Protein AF-A0A5M9I3L6-F1 (afdb_monomer_lite)

Sequence (267 aa):
MRSVTLQGGILKRQTCSKLNHLRIHKKVVFLGGKEEIMGFFDLFKRQKPVDLATLQRDLEIANDCAQLIENTVNPETFFSRYDLYMEKLAVLAEAQASHRVKVKGDNLIQKYERMNTDEQKAETINAFIDRVWYDTCQKADKLKTEKGKENRYKKFFDTMSQYEGAMPDICIRHYKHLVPIKIYSEEICEQILRQKDSIKKNGFSHYEYIACSNSCPKCKALDGKIFPLSQLRPGLNAPPMCEHCRCSISAHTGESEEDYQNWLNSF

Radius of gyration: 28.21 Å; chains: 1; bounding box: 89×43×66 Å

pLDDT: mean 80.14, std 20.21, range [22.8, 98.31]

Foldseek 3Di:
DDDDDDDDDDDPDDLQPPLPLQQFDPQWAWDAFDDFDDFDDPPDDDDDPDDRVNLVVLNVLLRVLSVQLSDDLDPVSNLVSLVSNLVSLVVNQRCVRRRRIDIDGDNSVVSSVVCPDLVNQQVSLLSSLVVNVVVLLVVLVPDDDPVSNVVSLVVSVVNVVVCPVVHDPVNVVNNVPDDRLVVLLVVFQVVQVVQLVVLVVVPFQKKAKDADPPGDPVSVVRHRPMDTSVPDDDCPNYDDVDSNGPIHMGGDPVDDPVNVVVVVVVD

Structure (mmCIF, N/CA/C/O backbone):
data_AF-A0A5M9I3L6-F1
#
_entry.id   AF-A0A5M9I3L6-F1
#
loop_
_atom_site.group_PDB
_atom_site.id
_atom_site.type_symbol
_atom_site.label_atom_id
_atom_site.label_alt_id
_atom_site.label_comp_id
_atom_site.label_asym_id
_atom_site.label_entity_id
_atom_site.label_seq_id
_atom_site.pdbx_PDB_ins_code
_atom_site.Cartn_x
_atom_site.Cartn_y
_atom_site.Cartn_z
_atom_site.occupancy
_atom_site.B_iso_or_equiv
_atom_site.auth_seq_id
_atom_site.auth_comp_id
_atom_site.auth_asym_id
_atom_site.auth_atom_id
_atom_site.pdbx_PDB_model_num
ATOM 1 N N . MET A 1 1 ? -17.742 -27.555 29.230 1.00 34.47 1 MET A N 1
ATOM 2 C CA . MET A 1 1 ? -16.471 -26.868 28.914 1.00 34.47 1 MET A CA 1
ATOM 3 C C . MET A 1 1 ? -15.753 -27.644 27.819 1.00 34.47 1 MET A C 1
ATOM 5 O O . MET A 1 1 ? -15.234 -28.717 28.086 1.00 34.47 1 MET A O 1
ATOM 9 N N . ARG A 1 2 ? -15.787 -27.158 26.577 1.00 22.86 2 ARG A N 1
ATOM 10 C CA . ARG A 1 2 ? -14.930 -27.644 25.487 1.00 22.86 2 ARG A CA 1
ATOM 11 C C . ARG A 1 2 ? -14.409 -26.409 24.765 1.00 22.86 2 ARG A C 1
ATOM 13 O O . ARG A 1 2 ? -15.168 -25.719 24.095 1.00 22.86 2 ARG A O 1
ATOM 20 N N . SER A 1 3 ? -13.146 -26.087 25.014 1.00 22.80 3 SER A N 1
ATOM 21 C CA . SER A 1 3 ? -12.419 -25.015 24.346 1.00 22.80 3 SER A CA 1
ATOM 22 C C . SER A 1 3 ? -12.143 -25.441 22.909 1.00 22.80 3 SER A C 1
ATOM 24 O O . SER A 1 3 ? -11.413 -26.405 22.680 1.00 22.80 3 SER A O 1
ATOM 26 N N . VAL A 1 4 ? -12.729 -24.740 21.944 1.00 25.70 4 VAL A N 1
ATOM 27 C CA . VAL A 1 4 ? -12.339 -24.862 20.539 1.00 25.70 4 VAL A CA 1
ATOM 28 C C . VAL A 1 4 ? -11.273 -23.805 20.279 1.00 25.70 4 VAL A C 1
ATOM 30 O O . VAL A 1 4 ? -11.560 -22.615 20.169 1.00 25.70 4 VAL A O 1
ATOM 33 N N . THR A 1 5 ? -10.025 -24.253 20.232 1.00 28.34 5 THR A N 1
ATOM 34 C CA . THR A 1 5 ? -8.870 -23.461 19.815 1.00 28.34 5 THR A CA 1
ATOM 35 C C . THR A 1 5 ? -8.911 -23.344 18.291 1.00 28.34 5 THR A C 1
ATOM 37 O O . THR A 1 5 ? -8.545 -24.288 17.594 1.00 28.34 5 THR A O 1
ATOM 40 N N . LEU A 1 6 ? -9.388 -22.218 17.750 1.00 28.58 6 LEU A N 1
ATOM 41 C CA . LEU A 1 6 ? -9.288 -21.947 16.313 1.00 28.58 6 LEU A CA 1
ATOM 42 C C . LEU A 1 6 ? -7.956 -21.261 16.013 1.00 28.58 6 LEU A C 1
ATOM 44 O O . LEU A 1 6 ? -7.690 -20.134 16.427 1.00 28.58 6 LEU A O 1
ATOM 48 N N . GLN A 1 7 ? -7.114 -22.020 15.318 1.00 27.64 7 GLN A N 1
ATOM 49 C CA . GLN A 1 7 ? -5.805 -21.638 14.821 1.00 27.64 7 GLN A CA 1
ATOM 50 C C . GLN A 1 7 ? -5.890 -20.393 13.933 1.00 27.64 7 GLN A C 1
ATOM 52 O O . GLN A 1 7 ? -6.690 -20.313 13.001 1.00 27.64 7 GLN A O 1
ATOM 57 N N . GLY A 1 8 ? -5.010 -19.436 14.223 1.00 30.14 8 GLY A N 1
ATOM 58 C CA . GLY A 1 8 ? -4.740 -18.293 13.369 1.00 30.14 8 GLY A CA 1
ATOM 59 C C . GLY A 1 8 ? -4.102 -18.737 12.058 1.00 30.14 8 GLY A C 1
ATOM 60 O O . GLY A 1 8 ? -3.045 -19.363 12.036 1.00 30.14 8 GLY A O 1
ATOM 61 N N . GLY A 1 9 ? -4.738 -18.372 10.955 1.00 31.44 9 GLY A N 1
ATOM 62 C CA . GLY A 1 9 ? -4.175 -18.550 9.631 1.00 31.44 9 GLY A CA 1
ATOM 63 C C . GLY A 1 9 ? -5.240 -18.348 8.579 1.00 31.44 9 GLY A C 1
ATOM 64 O O . GLY A 1 9 ? -5.934 -19.299 8.288 1.00 31.44 9 GLY A O 1
ATOM 65 N N . ILE A 1 10 ? -5.364 -17.125 8.056 1.00 29.53 10 ILE A N 1
ATOM 66 C CA . ILE A 1 10 ? -5.823 -16.742 6.702 1.00 29.53 10 ILE A CA 1
ATOM 67 C C . ILE A 1 10 ? -5.676 -15.209 6.651 1.00 29.53 10 ILE A C 1
ATOM 69 O O . ILE A 1 10 ? -6.619 -14.481 6.915 1.00 29.53 10 ILE A O 1
ATOM 73 N N . LEU A 1 11 ? -4.469 -14.691 6.402 1.00 29.19 11 LEU A N 1
ATOM 74 C CA . LEU A 1 11 ? -4.284 -13.293 5.955 1.00 29.19 11 LEU A CA 1
ATOM 75 C C . LEU A 1 11 ? -2.927 -13.087 5.262 1.00 29.19 11 LEU A C 1
ATOM 77 O O . LEU A 1 11 ? -2.275 -12.061 5.389 1.00 29.19 11 LEU A O 1
ATOM 81 N N . LYS A 1 12 ? -2.453 -14.109 4.536 1.00 30.56 12 LYS A N 1
ATOM 82 C CA . LYS A 1 12 ? -1.093 -14.137 3.968 1.00 30.56 12 LYS A CA 1
ATOM 83 C C . LYS A 1 12 ? -1.002 -13.920 2.451 1.00 30.56 12 LYS A C 1
ATOM 85 O O . LYS A 1 12 ? 0.045 -14.229 1.896 1.00 30.56 12 LYS A O 1
ATOM 90 N N . ARG A 1 13 ? -2.050 -13.475 1.736 1.00 29.19 13 ARG A N 1
ATOM 91 C CA . ARG A 1 13 ? -2.055 -13.639 0.260 1.00 29.19 13 ARG A CA 1
ATOM 92 C C . ARG A 1 13 ? -2.551 -12.510 -0.652 1.00 29.19 13 ARG A C 1
ATOM 94 O O . ARG A 1 13 ? -2.666 -12.789 -1.838 1.00 29.19 13 ARG A O 1
ATOM 101 N N . GLN A 1 14 ? -2.789 -11.271 -0.211 1.00 31.34 14 GLN A N 1
ATOM 102 C CA . GLN A 1 14 ? -3.328 -10.260 -1.151 1.00 31.34 14 GLN A CA 1
ATOM 103 C C . GLN A 1 14 ? -2.471 -9.033 -1.487 1.00 31.34 14 GLN A C 1
ATOM 105 O O . GLN A 1 14 ? -2.791 -8.371 -2.466 1.00 31.34 14 GLN A O 1
ATOM 110 N N . THR A 1 15 ? -1.346 -8.762 -0.822 1.00 32.31 15 THR A N 1
ATOM 111 C CA . THR A 1 15 ? -0.558 -7.541 -1.122 1.00 32.31 15 THR A CA 1
ATOM 112 C C . THR A 1 15 ? 0.708 -7.759 -1.960 1.00 32.31 15 THR A C 1
ATOM 114 O O . THR A 1 15 ? 1.292 -6.796 -2.437 1.00 32.31 15 THR A O 1
ATOM 117 N N . CYS A 1 16 ? 1.136 -9.003 -2.204 1.00 32.97 16 CYS A N 1
ATOM 118 C CA . CYS A 1 16 ? 2.442 -9.276 -2.827 1.00 32.97 16 CYS A CA 1
ATOM 119 C C . CYS A 1 16 ? 2.414 -9.424 -4.369 1.00 32.97 16 CYS A C 1
ATOM 121 O O . CYS A 1 16 ? 3.464 -9.446 -4.999 1.00 32.97 16 CYS A O 1
ATOM 123 N N . SER A 1 17 ? 1.244 -9.508 -5.020 1.00 32.50 17 SER A N 1
ATOM 124 C CA . SER A 1 17 ? 1.178 -9.872 -6.452 1.00 32.50 17 SER A CA 1
ATOM 125 C C . SER A 1 17 ? 1.394 -8.723 -7.450 1.00 32.50 17 SER A C 1
ATOM 127 O O . SER A 1 17 ? 1.565 -8.998 -8.636 1.00 32.50 17 SER A O 1
ATOM 129 N N . LYS A 1 18 ? 1.407 -7.454 -7.014 1.00 46.31 18 LYS A N 1
ATOM 130 C CA . LYS A 1 18 ? 1.368 -6.300 -7.938 1.00 46.31 18 LYS A CA 1
ATOM 131 C C . LYS A 1 18 ? 2.724 -5.817 -8.476 1.00 46.31 18 LYS A C 1
ATOM 133 O O . LYS A 1 18 ? 2.752 -5.137 -9.495 1.00 46.31 18 LYS A O 1
ATOM 138 N N . LEU A 1 19 ? 3.854 -6.194 -7.871 1.00 50.69 19 LEU A N 1
ATOM 139 C CA . LEU A 1 19 ? 5.169 -5.634 -8.242 1.00 50.69 19 LEU A CA 1
ATOM 140 C C . LEU A 1 19 ? 6.017 -6.501 -9.190 1.00 50.69 19 LEU A C 1
ATOM 142 O O . LEU A 1 19 ? 7.104 -6.081 -9.572 1.00 50.69 19 LEU A O 1
ATOM 146 N N . ASN A 1 20 ? 5.511 -7.651 -9.660 1.00 56.16 20 ASN A N 1
ATOM 147 C CA . ASN A 1 20 ? 6.239 -8.540 -10.589 1.00 56.16 20 ASN A CA 1
ATOM 148 C C . ASN A 1 20 ? 6.688 -7.862 -11.906 1.00 56.16 20 ASN A C 1
ATOM 150 O O . ASN A 1 20 ? 7.473 -8.441 -12.653 1.00 56.16 20 ASN A O 1
ATOM 154 N N . HIS A 1 21 ? 6.203 -6.653 -12.202 1.00 65.50 21 HIS A N 1
ATOM 155 C CA . HIS A 1 21 ? 6.550 -5.880 -13.391 1.00 65.50 21 HIS A CA 1
ATOM 156 C C . HIS A 1 21 ? 7.920 -5.169 -13.305 1.00 65.50 21 HIS A C 1
ATOM 158 O O . HIS A 1 21 ? 8.447 -4.750 -14.341 1.00 65.50 21 HIS A O 1
ATOM 164 N N . LEU A 1 22 ? 8.525 -5.041 -12.112 1.00 69.25 22 LEU A N 1
ATOM 165 C CA . LEU A 1 22 ? 9.795 -4.324 -11.912 1.00 69.25 22 LEU A CA 1
ATOM 166 C C . LEU A 1 22 ? 11.005 -5.086 -12.464 1.00 69.25 22 LEU A C 1
ATOM 168 O O . LEU A 1 22 ? 11.898 -4.487 -13.069 1.00 69.25 22 LEU A O 1
ATOM 172 N N . ARG A 1 23 ? 11.026 -6.416 -12.362 1.00 77.75 23 ARG A N 1
ATOM 173 C CA . ARG A 1 23 ? 12.158 -7.230 -12.837 1.00 77.75 23 ARG A CA 1
ATOM 174 C C . ARG A 1 23 ? 12.280 -7.220 -14.354 1.00 77.75 23 ARG A C 1
ATOM 176 O O . ARG A 1 23 ? 11.281 -7.271 -15.067 1.00 77.75 23 ARG A O 1
ATOM 183 N N . ILE A 1 24 ? 13.507 -7.141 -14.850 1.00 75.12 24 ILE A N 1
ATOM 184 C CA . ILE A 1 24 ? 13.818 -7.307 -16.268 1.00 75.12 24 ILE A CA 1
ATOM 185 C C . ILE A 1 24 ? 14.105 -8.792 -16.482 1.00 75.12 24 ILE A C 1
ATOM 187 O O . ILE A 1 24 ? 14.915 -9.392 -15.770 1.00 75.12 24 ILE A O 1
ATOM 191 N N . HIS A 1 25 ? 13.416 -9.428 -17.427 1.00 68.94 25 HIS A N 1
ATOM 192 C CA . HIS A 1 25 ? 13.574 -10.862 -17.639 1.00 68.94 25 HIS A CA 1
ATOM 193 C C . HIS A 1 25 ? 15.023 -11.209 -18.020 1.00 68.94 25 HIS A C 1
ATOM 195 O O . HIS A 1 25 ? 15.601 -10.622 -18.931 1.00 68.94 25 HIS A O 1
ATOM 201 N N . LYS A 1 26 ? 15.586 -12.256 -17.388 1.00 52.78 26 LYS A N 1
ATOM 202 C CA . LYS A 1 26 ? 16.970 -12.755 -17.587 1.00 52.78 26 LYS A CA 1
ATOM 203 C C . LYS A 1 26 ? 17.348 -13.138 -19.030 1.00 52.78 26 LYS A C 1
ATOM 205 O O . LYS A 1 26 ? 18.471 -13.561 -19.273 1.00 52.78 26 LYS A O 1
ATOM 210 N N . LYS A 1 27 ? 16.416 -13.057 -19.981 1.00 54.75 27 LYS A N 1
ATOM 211 C CA . LYS A 1 27 ? 16.680 -13.306 -21.402 1.00 54.75 27 LYS A CA 1
ATOM 212 C C . LYS A 1 27 ? 17.231 -12.081 -22.130 1.00 54.75 27 LYS A C 1
ATOM 214 O O . LYS A 1 27 ? 17.638 -12.260 -23.273 1.00 54.75 27 LYS A O 1
ATOM 219 N N . VAL A 1 28 ? 17.253 -10.907 -21.483 1.00 56.78 28 VAL A N 1
ATOM 220 C CA . VAL A 1 28 ? 17.868 -9.687 -22.015 1.00 56.78 28 VAL A CA 1
ATOM 221 C C . VAL A 1 28 ? 19.362 -9.903 -22.237 1.00 56.78 28 VAL A C 1
ATOM 223 O O . VAL A 1 28 ? 20.131 -10.010 -21.288 1.00 56.78 28 VAL A O 1
ATOM 226 N N . VAL A 1 29 ? 19.742 -10.004 -23.513 1.00 62.59 29 VAL A N 1
ATOM 227 C CA . VAL A 1 29 ? 21.132 -10.116 -23.973 1.00 62.59 29 VAL A CA 1
ATOM 228 C C . VAL A 1 29 ? 21.424 -8.981 -24.941 1.00 62.59 29 VAL A C 1
ATOM 230 O O . VAL A 1 29 ? 20.646 -8.724 -25.864 1.00 62.59 29 VAL A O 1
ATOM 233 N N . PHE A 1 30 ? 22.565 -8.344 -24.716 1.00 69.00 30 PHE A N 1
ATOM 234 C CA . PHE A 1 30 ? 23.121 -7.258 -25.504 1.00 69.00 30 PHE A CA 1
ATOM 235 C C . PHE A 1 30 ? 24.028 -7.809 -26.621 1.00 69.00 30 PHE A C 1
ATOM 237 O O . PHE A 1 30 ? 24.968 -8.553 -26.344 1.00 69.00 30 PHE A O 1
ATOM 244 N N . LEU A 1 31 ? 23.756 -7.469 -27.886 1.00 63.75 31 LEU A N 1
ATOM 245 C CA . LEU A 1 31 ? 24.569 -7.859 -29.052 1.00 63.75 31 LEU A CA 1
ATOM 246 C C . LEU A 1 31 ? 25.185 -6.619 -29.717 1.00 63.75 31 LEU A C 1
ATOM 248 O O . LEU A 1 31 ? 24.518 -5.590 -29.819 1.00 63.75 31 LEU A O 1
ATOM 252 N N . GLY A 1 32 ? 26.421 -6.724 -30.217 1.00 49.62 32 GLY A N 1
ATOM 253 C CA . GLY A 1 32 ? 27.128 -5.606 -30.854 1.00 49.62 32 GLY A CA 1
ATOM 254 C C . GLY A 1 32 ? 26.409 -5.052 -32.093 1.00 49.62 32 GLY A C 1
ATOM 255 O O . GLY A 1 32 ? 26.044 -5.810 -32.997 1.00 49.62 32 GLY A O 1
ATOM 256 N N . GLY A 1 33 ? 26.208 -3.732 -32.129 1.00 46.53 33 GLY A N 1
ATOM 257 C CA . GLY A 1 33 ? 25.726 -2.988 -33.295 1.00 46.53 33 GLY A CA 1
ATOM 258 C C . GLY A 1 33 ? 26.871 -2.305 -34.051 1.00 46.53 33 GLY A C 1
ATOM 259 O O . GLY A 1 33 ? 27.845 -1.867 -33.441 1.00 46.53 33 GLY A O 1
ATOM 260 N N . LYS A 1 34 ? 26.762 -2.218 -35.382 1.00 42.19 34 LYS A N 1
ATOM 261 C CA . LYS A 1 34 ? 27.536 -1.279 -36.209 1.00 42.19 34 LYS A CA 1
ATOM 262 C C . LYS A 1 34 ? 26.595 -0.164 -36.673 1.00 42.19 34 LYS A C 1
ATOM 264 O O . LYS A 1 34 ? 25.460 -0.472 -37.021 1.00 42.19 34 LYS A O 1
ATOM 269 N N . GLU A 1 35 ? 27.152 1.046 -36.736 1.00 41.22 35 GLU A N 1
ATOM 270 C CA . GLU A 1 35 ? 26.648 2.300 -37.334 1.00 41.22 35 GLU A CA 1
ATOM 271 C C . GLU A 1 35 ? 26.043 3.359 -36.395 1.00 41.22 35 GLU A C 1
ATOM 273 O O . GLU A 1 35 ? 25.296 3.077 -35.462 1.00 41.22 35 GLU A O 1
ATOM 278 N N . GLU A 1 36 ? 26.471 4.601 -36.660 1.00 46.12 36 GLU A N 1
ATOM 279 C CA . GLU A 1 36 ? 26.252 5.837 -35.907 1.00 46.12 36 GLU A CA 1
ATOM 280 C C . GLU A 1 36 ? 24.986 6.562 -36.376 1.00 46.12 36 GLU A C 1
ATOM 282 O O . GLU A 1 36 ? 24.882 6.898 -37.553 1.00 46.12 36 GLU A O 1
ATOM 287 N N . ILE A 1 37 ? 24.073 6.896 -35.454 1.00 37.00 37 ILE A N 1
ATOM 288 C CA . ILE A 1 37 ? 23.044 7.927 -35.674 1.00 37.00 37 ILE A CA 1
ATOM 289 C C . ILE A 1 37 ? 22.700 8.626 -34.342 1.00 37.00 37 ILE A C 1
ATOM 291 O O . ILE A 1 37 ? 22.668 7.996 -33.283 1.00 37.00 37 ILE A O 1
ATOM 295 N N . MET A 1 38 ? 22.482 9.945 -34.405 1.00 38.53 38 MET A N 1
ATOM 296 C CA . MET A 1 38 ? 22.195 10.860 -33.287 1.00 38.53 38 MET A CA 1
ATOM 297 C C . MET A 1 38 ? 20.933 10.484 -32.486 1.00 38.53 38 MET A C 1
ATOM 299 O O . MET A 1 38 ? 19.881 10.216 -33.060 1.00 38.53 38 MET A O 1
ATOM 303 N N . GLY A 1 39 ? 21.048 10.508 -31.151 1.00 39.00 39 GLY A N 1
ATOM 304 C CA . GLY A 1 39 ? 19.992 10.151 -30.194 1.00 39.00 39 GLY A CA 1
ATOM 305 C C . GLY A 1 39 ? 19.111 11.324 -29.736 1.00 39.00 39 GLY A C 1
ATOM 306 O O . GLY A 1 39 ? 19.524 12.478 -29.762 1.00 39.00 39 GLY A O 1
ATOM 307 N N . PHE A 1 40 ? 17.891 10.987 -29.301 1.00 41.50 40 PHE A N 1
ATOM 308 C CA . PHE A 1 40 ? 16.760 11.886 -29.007 1.00 41.50 40 PHE A CA 1
ATOM 309 C C . PHE A 1 40 ? 16.654 12.326 -27.522 1.00 41.50 40 PHE A C 1
ATOM 311 O O . PHE A 1 40 ? 15.789 13.128 -27.185 1.00 41.50 40 PHE A O 1
ATOM 318 N N . PHE A 1 41 ? 17.518 11.822 -26.629 1.00 44.97 41 PHE A N 1
ATOM 319 C CA . PHE A 1 41 ? 17.564 12.181 -25.201 1.00 44.97 41 PHE A CA 1
ATOM 320 C C . PHE A 1 41 ? 18.905 12.844 -24.870 1.00 44.97 41 PHE A C 1
ATOM 322 O O . PHE A 1 41 ? 19.914 12.183 -24.656 1.00 44.97 41 PHE A O 1
ATOM 329 N N . ASP A 1 42 ? 18.920 14.172 -24.832 1.00 43.50 42 ASP A N 1
ATOM 330 C CA . ASP A 1 42 ? 20.129 14.987 -24.664 1.00 43.50 42 ASP A CA 1
ATOM 331 C C . ASP A 1 42 ? 20.489 15.178 -23.166 1.00 43.50 42 ASP A C 1
ATOM 333 O O . ASP A 1 42 ? 20.799 16.286 -22.727 1.00 43.50 42 ASP A O 1
ATOM 337 N N . LEU A 1 43 ? 20.393 14.117 -22.343 1.00 44.97 43 LEU A N 1
ATOM 338 C CA . LEU A 1 43 ? 20.509 14.226 -20.875 1.00 44.97 43 LEU A CA 1
ATOM 339 C C . LEU A 1 43 ? 21.945 14.077 -20.330 1.00 44.97 43 LEU A C 1
ATOM 341 O O . LEU A 1 43 ? 22.225 14.544 -19.229 1.00 44.97 43 LEU A O 1
ATOM 345 N N . PHE A 1 44 ? 22.885 13.506 -21.093 1.00 44.97 44 PHE A N 1
ATOM 346 C CA . PHE A 1 44 ? 24.285 13.352 -20.669 1.00 44.97 44 PHE A CA 1
ATOM 347 C C . PHE A 1 44 ? 25.267 13.692 -21.797 1.00 44.97 44 PHE A C 1
ATOM 349 O O . PHE A 1 44 ? 25.772 12.829 -22.517 1.00 44.97 44 PHE A O 1
ATOM 356 N N . LYS A 1 45 ? 25.600 14.980 -21.947 1.00 42.62 45 LYS A N 1
ATOM 357 C CA . LYS A 1 45 ? 26.669 15.404 -22.863 1.00 42.62 45 LYS A CA 1
ATOM 358 C C . LYS A 1 45 ? 28.031 14.926 -22.342 1.00 42.62 45 LYS A C 1
ATOM 360 O O . LYS A 1 45 ? 28.493 15.376 -21.298 1.00 42.62 45 LYS A O 1
ATOM 365 N N . ARG A 1 46 ? 28.677 14.080 -23.161 1.00 46.06 46 ARG A N 1
ATOM 366 C CA . ARG A 1 46 ? 29.976 13.381 -23.011 1.00 46.06 46 ARG A CA 1
ATOM 367 C C . ARG A 1 46 ? 29.909 12.058 -22.238 1.00 46.06 46 ARG A C 1
ATOM 369 O O . ARG A 1 46 ? 30.243 12.008 -21.060 1.00 46.06 46 ARG A O 1
ATOM 376 N N . GLN A 1 47 ? 29.638 10.955 -22.934 1.00 52.22 47 GLN A N 1
ATOM 377 C CA . GLN A 1 47 ? 30.001 9.627 -22.432 1.00 52.22 47 GLN A CA 1
ATOM 378 C C . GLN A 1 47 ? 30.936 8.900 -23.401 1.00 52.22 47 GLN A C 1
ATOM 380 O O . GLN A 1 47 ? 30.775 8.954 -24.619 1.00 52.22 47 GLN A O 1
ATOM 385 N N . LYS A 1 48 ? 31.959 8.267 -22.814 1.00 48.62 48 LYS A N 1
ATOM 386 C CA . LYS A 1 48 ? 32.904 7.350 -23.466 1.00 48.62 48 LYS A CA 1
ATOM 387 C C . LYS A 1 48 ? 32.135 6.192 -24.126 1.00 48.62 48 LYS A C 1
ATOM 389 O O . LYS A 1 48 ? 31.013 5.921 -23.702 1.00 48.62 48 LYS A O 1
ATOM 394 N N . PRO A 1 49 ? 32.714 5.491 -25.121 1.00 53.50 49 PRO A N 1
ATOM 395 C CA . PRO A 1 49 ? 32.099 4.285 -25.671 1.00 53.50 49 PRO A CA 1
ATOM 396 C C . PRO A 1 49 ? 31.732 3.334 -24.528 1.00 53.50 49 PRO A C 1
ATOM 398 O O . PRO A 1 49 ? 32.590 2.947 -23.734 1.00 53.50 49 PRO A O 1
ATOM 401 N N . VAL A 1 50 ? 30.439 3.037 -24.406 1.00 64.31 50 VAL A N 1
ATOM 402 C CA . VAL A 1 50 ? 29.916 2.168 -23.354 1.00 64.31 50 VAL A CA 1
ATOM 403 C C . VAL A 1 50 ? 30.209 0.725 -23.750 1.00 64.31 50 VAL A C 1
ATOM 405 O O . VAL A 1 50 ? 29.767 0.261 -24.799 1.00 64.31 50 VAL A O 1
ATOM 408 N N . ASP A 1 51 ? 30.981 0.031 -22.918 1.00 79.12 51 ASP A N 1
ATOM 409 C CA . ASP A 1 51 ? 31.330 -1.374 -23.116 1.00 79.12 51 ASP A CA 1
ATOM 410 C C . ASP A 1 51 ? 30.149 -2.301 -22.770 1.00 79.12 51 ASP A C 1
ATOM 412 O O . ASP A 1 51 ? 29.417 -2.071 -21.802 1.00 79.12 51 ASP A O 1
ATOM 416 N N . LEU A 1 52 ? 29.984 -3.388 -23.530 1.00 80.88 52 LEU A N 1
ATOM 417 C CA . LEU A 1 52 ? 28.915 -4.377 -23.349 1.00 80.88 52 LEU A CA 1
ATOM 418 C C . LEU A 1 52 ? 28.934 -4.997 -21.945 1.00 80.88 52 LEU A C 1
ATOM 420 O O . LEU A 1 52 ? 27.873 -5.229 -21.366 1.00 80.88 52 LEU A O 1
ATOM 424 N N . ALA A 1 53 ? 30.119 -5.220 -21.365 1.00 84.00 53 ALA A N 1
ATOM 425 C CA . ALA A 1 53 ? 30.232 -5.738 -20.000 1.00 84.00 53 ALA A CA 1
ATOM 426 C C . ALA A 1 53 ? 29.710 -4.741 -18.951 1.00 84.00 53 ALA A C 1
ATOM 428 O O . ALA A 1 53 ? 29.197 -5.148 -17.908 1.00 84.00 53 ALA A O 1
ATOM 429 N N . THR A 1 54 ? 29.795 -3.437 -19.235 1.00 87.69 54 THR A N 1
ATOM 430 C CA . THR A 1 54 ? 29.250 -2.388 -18.360 1.00 87.69 54 THR A CA 1
ATOM 431 C C . THR A 1 54 ? 27.726 -2.408 -18.388 1.00 87.69 54 THR A C 1
ATOM 433 O O . THR A 1 54 ? 27.106 -2.424 -17.331 1.00 87.69 54 THR A O 1
ATOM 436 N N . LEU A 1 55 ? 27.116 -2.524 -19.572 1.00 86.75 55 LEU A N 1
ATOM 437 C CA . LEU A 1 55 ? 25.656 -2.617 -19.707 1.00 86.75 55 LEU A CA 1
ATOM 438 C C . LEU A 1 55 ? 25.089 -3.889 -19.082 1.00 86.75 55 LEU A C 1
ATOM 440 O O . LEU A 1 55 ? 24.030 -3.854 -18.458 1.00 86.75 55 LEU A O 1
ATOM 444 N N . GLN A 1 56 ? 25.803 -5.010 -19.204 1.00 87.06 56 GLN A N 1
ATOM 445 C CA . GLN A 1 56 ? 25.413 -6.246 -18.534 1.00 87.06 56 GLN A CA 1
ATOM 446 C C . GLN A 1 56 ? 25.423 -6.079 -17.008 1.00 87.06 56 GLN A C 1
ATOM 448 O O . GLN A 1 56 ? 24.482 -6.499 -16.337 1.00 87.06 56 GLN A O 1
ATOM 453 N N . ARG A 1 57 ? 26.441 -5.406 -16.462 1.00 90.50 57 ARG A N 1
ATOM 454 C CA . ARG A 1 57 ? 26.506 -5.079 -15.034 1.00 90.50 57 ARG A CA 1
ATOM 455 C C . ARG A 1 57 ? 25.396 -4.114 -14.614 1.00 90.50 57 ARG A C 1
ATOM 457 O O . ARG A 1 57 ? 24.785 -4.320 -13.573 1.00 90.50 57 ARG A O 1
ATOM 464 N N . ASP A 1 58 ? 25.104 -3.086 -15.405 1.00 91.25 58 ASP A N 1
ATOM 465 C CA . ASP A 1 58 ? 24.009 -2.152 -15.113 1.00 91.25 58 ASP A CA 1
ATOM 466 C C . ASP A 1 58 ? 22.642 -2.859 -15.120 1.00 91.25 58 ASP A C 1
ATOM 468 O O . ASP A 1 58 ? 21.789 -2.564 -14.283 1.00 91.25 58 ASP A O 1
ATOM 472 N N . LEU A 1 59 ? 22.448 -3.848 -15.999 1.00 90.56 59 LEU A N 1
ATOM 473 C CA . LEU A 1 59 ? 21.263 -4.708 -16.012 1.00 90.56 59 LEU A CA 1
ATOM 474 C C . LEU A 1 59 ? 21.157 -5.587 -14.755 1.00 90.56 59 LEU A C 1
ATOM 476 O O . LEU A 1 59 ? 20.058 -5.782 -14.229 1.00 90.56 59 LEU A O 1
ATOM 480 N N . GLU A 1 60 ? 22.273 -6.129 -14.271 1.00 92.06 60 GLU A N 1
ATOM 481 C CA . GLU A 1 60 ? 22.324 -6.866 -13.002 1.00 92.06 60 GLU A CA 1
ATOM 482 C C . GLU A 1 60 ? 21.953 -5.950 -11.831 1.00 92.06 60 GLU A C 1
ATOM 484 O O . GLU A 1 60 ? 21.045 -6.278 -11.068 1.00 92.06 60 GLU A O 1
ATOM 489 N N . ILE A 1 61 ? 22.546 -4.752 -11.767 1.00 94.31 61 ILE A N 1
ATOM 490 C CA . ILE A 1 61 ? 22.241 -3.742 -10.742 1.00 94.31 61 ILE A CA 1
ATOM 491 C C . ILE A 1 61 ? 20.756 -3.365 -10.767 1.00 94.31 61 ILE A C 1
ATOM 493 O O . ILE A 1 61 ? 20.115 -3.330 -9.718 1.00 94.31 61 ILE A O 1
ATOM 497 N N . ALA A 1 62 ? 20.180 -3.112 -11.947 1.00 93.75 62 ALA A N 1
ATOM 498 C CA . ALA A 1 62 ? 18.761 -2.782 -12.072 1.00 93.75 62 ALA A CA 1
ATOM 499 C C . ALA A 1 62 ? 17.866 -3.910 -11.526 1.00 93.75 62 ALA A C 1
ATOM 501 O O . ALA A 1 62 ? 16.881 -3.655 -10.832 1.00 93.75 62 ALA A O 1
ATOM 502 N N . ASN A 1 63 ? 18.218 -5.169 -11.787 1.00 92.50 63 ASN A N 1
ATOM 503 C CA . ASN A 1 63 ? 17.468 -6.307 -11.262 1.00 92.50 63 ASN A CA 1
ATOM 504 C C . ASN A 1 63 ? 17.622 -6.479 -9.746 1.00 92.50 63 ASN A C 1
ATOM 506 O O . ASN A 1 63 ? 16.633 -6.782 -9.076 1.00 92.50 63 ASN A O 1
ATOM 510 N N . ASP A 1 64 ? 18.811 -6.251 -9.196 1.00 94.25 64 ASP A N 1
ATOM 511 C CA . ASP A 1 64 ? 19.040 -6.287 -7.749 1.00 94.25 64 ASP A CA 1
ATOM 512 C C . ASP A 1 64 ? 18.269 -5.167 -7.037 1.00 94.25 64 ASP A C 1
ATOM 514 O O . ASP A 1 64 ? 17.616 -5.402 -6.015 1.00 94.25 64 ASP A O 1
ATOM 518 N N . CYS A 1 65 ? 18.249 -3.960 -7.613 1.00 96.50 65 CYS A N 1
ATOM 519 C CA . CYS A 1 65 ? 17.410 -2.871 -7.124 1.00 96.50 65 CYS A CA 1
ATOM 520 C C . CYS A 1 65 ? 15.927 -3.249 -7.150 1.00 96.50 65 CYS A C 1
ATOM 522 O O . CYS A 1 65 ? 15.250 -3.058 -6.142 1.00 96.50 65 CYS A O 1
ATOM 524 N N . ALA A 1 66 ? 15.427 -3.838 -8.244 1.00 93.88 66 ALA A N 1
ATOM 525 C CA . ALA A 1 66 ? 14.037 -4.292 -8.330 1.00 93.88 66 ALA A CA 1
ATOM 526 C C . ALA A 1 66 ? 13.682 -5.267 -7.194 1.00 93.88 66 ALA A C 1
ATOM 528 O O . ALA A 1 66 ? 12.648 -5.107 -6.544 1.00 93.88 66 ALA A O 1
ATOM 529 N N . GLN A 1 67 ? 14.565 -6.222 -6.878 1.00 93.00 67 GLN A N 1
ATOM 530 C CA . GLN A 1 67 ? 14.353 -7.135 -5.750 1.00 93.00 67 GLN A CA 1
ATOM 531 C C . GLN A 1 67 ? 14.286 -6.407 -4.405 1.00 93.00 67 GLN A C 1
ATOM 533 O O . GLN A 1 67 ? 13.447 -6.739 -3.564 1.00 93.00 67 GLN A O 1
ATOM 538 N N . LEU A 1 68 ? 15.154 -5.424 -4.171 1.00 94.19 68 LEU A N 1
ATOM 539 C CA . LEU A 1 68 ? 15.147 -4.667 -2.920 1.00 94.19 68 LEU A CA 1
ATOM 540 C C . LEU A 1 68 ? 13.896 -3.793 -2.795 1.00 94.19 68 LEU A C 1
ATOM 542 O O . LEU A 1 68 ? 13.265 -3.801 -1.737 1.00 94.19 68 LEU A O 1
ATOM 546 N N . ILE A 1 69 ? 13.495 -3.115 -3.873 1.00 94.75 69 ILE A N 1
ATOM 547 C CA . ILE A 1 69 ? 12.270 -2.304 -3.948 1.00 94.75 69 ILE A CA 1
ATOM 548 C C . ILE A 1 69 ? 11.046 -3.161 -3.600 1.00 94.75 69 ILE A C 1
ATOM 550 O O . ILE A 1 69 ? 10.220 -2.746 -2.785 1.00 94.75 69 ILE A O 1
ATOM 554 N N . GLU A 1 70 ? 10.958 -4.384 -4.130 1.00 90.00 70 GLU A N 1
ATOM 555 C CA . GLU A 1 70 ? 9.857 -5.330 -3.890 1.00 90.00 70 GLU A CA 1
ATOM 556 C C . GLU A 1 70 ? 9.757 -5.829 -2.440 1.00 90.00 70 GLU A C 1
ATOM 558 O O . GLU A 1 70 ? 8.654 -6.128 -1.984 1.00 90.00 70 GLU A O 1
ATOM 563 N N . ASN A 1 71 ? 10.875 -5.915 -1.704 1.00 88.88 71 ASN A N 1
ATOM 564 C CA . ASN A 1 71 ? 10.920 -6.656 -0.431 1.00 88.88 71 ASN A CA 1
ATOM 565 C C . ASN A 1 71 ? 11.277 -5.831 0.816 1.00 88.88 71 ASN A C 1
ATOM 567 O O . ASN A 1 71 ? 10.887 -6.201 1.923 1.00 88.88 71 ASN A O 1
ATOM 571 N N . THR A 1 72 ? 11.989 -4.710 0.682 1.00 95.25 72 THR A N 1
ATOM 572 C CA . THR A 1 72 ? 12.435 -3.911 1.835 1.00 95.25 72 THR A CA 1
ATOM 573 C C . THR A 1 72 ? 11.287 -3.295 2.647 1.00 95.25 72 THR A C 1
ATOM 575 O O . THR A 1 72 ? 10.248 -2.921 2.113 1.00 95.25 72 THR A O 1
ATOM 578 N N . VAL A 1 73 ? 11.487 -3.142 3.954 1.00 95.88 73 VAL A N 1
ATOM 579 C CA . VAL A 1 73 ? 10.640 -2.310 4.834 1.00 95.88 73 VAL A CA 1
ATOM 580 C C . VAL A 1 73 ? 11.392 -1.077 5.350 1.00 95.88 73 VAL A C 1
ATOM 582 O O . VAL A 1 73 ? 10.890 -0.349 6.200 1.00 95.88 73 VAL A O 1
ATOM 585 N N . ASN A 1 74 ? 12.621 -0.860 4.877 1.00 97.31 74 ASN A N 1
ATOM 586 C CA . ASN A 1 74 ? 13.454 0.278 5.242 1.00 97.31 74 ASN A CA 1
ATOM 587 C C . ASN A 1 74 ? 13.281 1.398 4.188 1.00 97.31 74 ASN A C 1
ATOM 589 O O . ASN A 1 74 ? 13.618 1.153 3.025 1.00 97.31 74 ASN A O 1
ATOM 593 N N . PRO A 1 75 ? 12.797 2.600 4.573 1.00 97.69 75 PRO A N 1
ATOM 594 C CA . PRO A 1 75 ? 12.607 3.733 3.661 1.00 97.69 75 PRO A CA 1
ATOM 595 C C . PRO A 1 75 ? 13.873 4.191 2.943 1.00 97.69 75 PRO A C 1
ATOM 597 O O . PRO A 1 75 ? 13.855 4.314 1.724 1.00 97.69 75 PRO A O 1
ATOM 600 N N . GLU A 1 76 ? 14.986 4.355 3.654 1.00 97.44 76 GLU A N 1
ATOM 601 C CA . GLU A 1 76 ? 16.268 4.754 3.061 1.00 97.44 76 GLU A CA 1
ATOM 602 C C . GLU A 1 76 ? 16.690 3.771 1.963 1.00 97.44 76 GLU A C 1
ATOM 604 O O . GLU A 1 76 ? 17.049 4.166 0.853 1.00 97.44 76 GLU A O 1
ATOM 609 N N . THR A 1 77 ? 16.571 2.469 2.238 1.00 97.69 77 THR A N 1
ATOM 610 C CA . THR A 1 77 ? 16.848 1.427 1.242 1.00 97.69 77 THR A CA 1
ATOM 611 C C . THR A 1 77 ? 15.861 1.486 0.081 1.00 97.69 77 THR A C 1
ATOM 613 O O . THR A 1 77 ? 16.263 1.288 -1.054 1.00 97.69 77 THR A O 1
ATOM 616 N N . PHE A 1 78 ? 14.576 1.741 0.320 1.00 98.31 78 PHE A N 1
ATOM 617 C CA . PHE A 1 78 ? 13.598 1.822 -0.762 1.00 98.31 78 PHE A CA 1
ATOM 618 C C . PHE A 1 78 ? 13.892 2.993 -1.707 1.00 98.31 78 PHE A C 1
ATOM 620 O O . PHE A 1 78 ? 14.068 2.766 -2.902 1.00 98.31 78 PHE A O 1
ATOM 627 N N . PHE A 1 79 ? 13.989 4.216 -1.179 1.00 97.25 79 PHE A N 1
ATOM 628 C CA . PHE A 1 79 ? 14.152 5.418 -2.000 1.00 97.25 79 PHE A CA 1
ATOM 629 C C . PHE A 1 79 ? 15.500 5.424 -2.728 1.00 97.25 79 PHE A C 1
ATOM 631 O O . PHE A 1 79 ? 15.526 5.592 -3.943 1.00 97.25 79 PHE A O 1
ATOM 638 N N . SER A 1 80 ? 16.601 5.091 -2.040 1.00 97.19 80 SER A N 1
ATOM 639 C CA . SER A 1 80 ? 17.922 5.006 -2.688 1.00 97.19 80 SER A CA 1
ATOM 640 C C . SER A 1 80 ? 17.980 3.960 -3.806 1.00 97.19 80 SER A C 1
ATOM 642 O O . SER A 1 80 ? 18.641 4.168 -4.824 1.00 97.19 80 SER A O 1
ATOM 644 N N . ARG A 1 81 ? 17.288 2.823 -3.649 1.00 97.56 81 ARG A N 1
ATOM 645 C CA . ARG A 1 81 ? 17.245 1.778 -4.682 1.00 97.56 81 ARG A CA 1
ATOM 646 C C . ARG A 1 81 ? 16.290 2.121 -5.811 1.00 97.56 81 ARG A C 1
ATOM 648 O O . ARG A 1 81 ? 16.578 1.728 -6.935 1.00 97.56 81 ARG A O 1
ATOM 655 N N . TYR A 1 82 ? 15.207 2.843 -5.538 1.00 96.25 82 TYR A N 1
ATOM 656 C CA . TYR A 1 82 ? 14.308 3.353 -6.570 1.00 96.25 82 TYR A CA 1
ATOM 657 C C . TYR A 1 82 ? 15.024 4.352 -7.484 1.00 96.25 82 TYR A C 1
ATOM 659 O O . TYR A 1 82 ? 14.976 4.198 -8.703 1.00 96.25 82 TYR A O 1
ATOM 667 N N . ASP A 1 83 ? 15.764 5.303 -6.911 1.00 95.69 83 ASP A N 1
ATOM 668 C CA . ASP A 1 83 ? 16.529 6.283 -7.688 1.00 95.69 83 ASP A CA 1
ATOM 669 C C . ASP A 1 83 ? 17.595 5.596 -8.549 1.00 95.69 83 ASP A C 1
ATOM 671 O O . ASP A 1 83 ? 17.644 5.795 -9.764 1.00 95.69 83 ASP A O 1
ATOM 675 N N . LEU A 1 84 ? 18.379 4.692 -7.948 1.00 96.31 84 LEU A N 1
ATOM 676 C CA . LEU A 1 84 ? 19.383 3.915 -8.676 1.00 96.31 84 LEU A CA 1
ATOM 677 C C . LEU A 1 84 ? 18.752 3.026 -9.759 1.00 96.31 84 LEU A C 1
ATOM 679 O O . LEU A 1 84 ? 19.310 2.881 -10.843 1.00 96.31 84 LEU A O 1
ATOM 683 N N . TYR A 1 85 ? 17.589 2.426 -9.493 1.00 96.69 85 TYR A N 1
ATOM 684 C CA . TYR A 1 85 ? 16.856 1.636 -10.483 1.00 96.69 85 TYR A CA 1
ATOM 685 C C . TYR A 1 85 ? 16.482 2.478 -11.703 1.00 96.69 85 TYR A C 1
ATOM 687 O O . TYR A 1 85 ? 16.746 2.059 -12.830 1.00 96.69 85 TYR A O 1
ATOM 695 N N . MET A 1 86 ? 15.911 3.666 -11.485 1.00 94.62 86 MET A N 1
ATOM 696 C CA . MET A 1 86 ? 15.518 4.571 -12.565 1.00 94.62 86 MET A CA 1
ATOM 697 C C . MET A 1 86 ? 16.729 5.093 -13.343 1.00 94.62 86 MET A C 1
ATOM 699 O O . MET A 1 86 ? 16.673 5.143 -14.571 1.00 94.62 86 MET A O 1
ATOM 703 N N . GLU A 1 87 ? 17.837 5.401 -12.661 1.00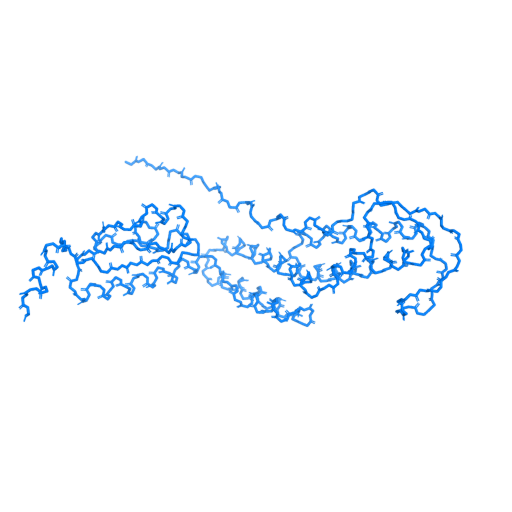 94.06 87 GLU A N 1
ATOM 704 C CA . GLU A 1 87 ? 19.106 5.782 -13.293 1.00 94.06 87 GLU A CA 1
ATOM 705 C C . GLU A 1 87 ? 19.615 4.676 -14.226 1.00 94.06 87 GLU A C 1
ATOM 707 O O . GLU A 1 87 ? 19.878 4.918 -15.406 1.00 94.06 87 GLU A O 1
ATOM 712 N N . LYS A 1 88 ? 19.710 3.434 -13.731 1.00 93.62 88 LYS A N 1
ATOM 713 C CA . LYS A 1 88 ? 20.189 2.307 -14.543 1.00 93.62 88 LYS A CA 1
ATOM 714 C C . LYS A 1 88 ? 19.244 1.986 -15.686 1.00 93.62 88 LYS A C 1
ATOM 716 O O . LYS A 1 88 ? 19.700 1.739 -16.798 1.00 93.62 88 LYS A O 1
ATOM 721 N N . LEU A 1 89 ? 17.937 2.040 -15.452 1.00 92.69 89 LEU A N 1
ATOM 722 C CA . LEU A 1 89 ? 16.950 1.800 -16.495 1.00 92.69 89 LEU A CA 1
ATOM 723 C C . LEU A 1 89 ? 17.027 2.855 -17.612 1.00 92.69 89 LEU A C 1
ATOM 725 O O . LEU A 1 89 ? 16.913 2.487 -18.779 1.00 92.69 89 LEU A O 1
ATOM 729 N N . ALA A 1 90 ? 17.294 4.123 -17.278 1.00 91.94 90 ALA A N 1
ATOM 730 C CA . ALA A 1 90 ? 17.508 5.189 -18.258 1.00 91.94 90 ALA A CA 1
ATOM 731 C C . ALA A 1 90 ? 18.752 4.933 -19.128 1.00 91.94 90 ALA A C 1
ATOM 733 O O . ALA A 1 90 ? 18.654 4.966 -20.354 1.00 91.94 90 ALA A O 1
ATOM 734 N N . VAL A 1 91 ? 19.893 4.591 -18.512 1.00 89.88 91 VAL A N 1
ATOM 735 C CA . VAL A 1 91 ? 21.141 4.254 -19.233 1.00 89.88 91 VAL A CA 1
ATOM 736 C C . VAL A 1 91 ? 20.923 3.082 -20.195 1.00 89.88 91 VAL A C 1
ATOM 738 O O . VAL A 1 91 ? 21.334 3.122 -21.356 1.00 89.88 91 VAL A O 1
ATOM 741 N N . LEU A 1 92 ? 20.236 2.037 -19.729 1.00 89.00 92 LEU A N 1
ATOM 742 C CA . LEU A 1 92 ? 19.940 0.844 -20.521 1.00 89.00 92 LEU A CA 1
ATOM 743 C C . LEU A 1 92 ? 18.970 1.147 -21.682 1.00 89.00 92 LEU A C 1
ATOM 745 O O . LEU A 1 92 ? 19.151 0.632 -22.787 1.00 89.00 92 LEU A O 1
ATOM 749 N N . ALA A 1 93 ? 17.964 1.999 -21.459 1.00 89.75 93 ALA A N 1
ATOM 750 C CA . ALA A 1 93 ? 17.037 2.452 -22.495 1.00 89.75 93 ALA A CA 1
ATOM 751 C C . ALA A 1 93 ? 17.738 3.302 -23.569 1.00 89.75 93 ALA A C 1
ATOM 753 O O . ALA A 1 93 ? 17.516 3.086 -24.761 1.00 89.75 93 ALA A O 1
ATOM 754 N N . GLU A 1 94 ? 18.632 4.211 -23.175 1.00 87.12 94 GLU A N 1
ATOM 755 C CA . GLU A 1 94 ? 19.415 5.039 -24.100 1.00 87.12 94 GLU A CA 1
ATOM 756 C C . GLU A 1 94 ? 20.378 4.195 -24.951 1.00 87.12 94 GLU A C 1
ATOM 758 O O . GLU A 1 94 ? 20.495 4.390 -26.167 1.00 87.12 94 GLU A O 1
ATOM 763 N N . ALA A 1 95 ? 21.030 3.199 -24.345 1.00 85.38 95 ALA A N 1
ATOM 764 C CA . ALA A 1 95 ? 21.887 2.257 -25.064 1.00 85.38 95 ALA A CA 1
ATOM 765 C C . ALA A 1 95 ? 21.113 1.466 -26.136 1.00 85.38 95 ALA A C 1
ATOM 767 O O . ALA A 1 95 ? 21.637 1.231 -27.227 1.00 85.38 95 ALA A O 1
ATOM 768 N N . GLN A 1 96 ? 19.855 1.104 -25.855 1.00 85.50 96 GLN A N 1
ATOM 769 C CA . GLN A 1 96 ? 18.965 0.478 -26.835 1.00 85.50 96 GLN A CA 1
ATOM 770 C C . GLN A 1 96 ? 18.531 1.474 -27.928 1.00 85.50 96 GLN A C 1
ATOM 772 O O . GLN A 1 96 ? 18.552 1.132 -29.109 1.00 85.50 96 GLN A O 1
ATOM 777 N N . ALA A 1 97 ? 18.160 2.706 -27.560 1.00 84.56 97 ALA A N 1
ATOM 778 C CA . ALA A 1 97 ? 17.668 3.729 -28.491 1.00 84.56 97 ALA A CA 1
ATOM 779 C C . ALA A 1 97 ? 18.740 4.201 -29.483 1.00 84.56 97 ALA A C 1
ATOM 781 O O . ALA A 1 97 ? 18.467 4.414 -30.663 1.00 84.56 97 ALA A O 1
ATOM 782 N N . SER A 1 98 ? 19.984 4.309 -29.020 1.00 79.19 98 SER A N 1
ATOM 783 C CA . SER A 1 98 ? 21.136 4.689 -29.844 1.00 79.19 98 SER A CA 1
ATOM 784 C C . SER A 1 98 ? 21.586 3.599 -30.826 1.00 79.19 98 SER A C 1
ATOM 786 O O . SER A 1 98 ? 22.596 3.783 -31.496 1.00 79.19 98 SER A O 1
ATOM 788 N N . HIS A 1 99 ? 20.881 2.458 -30.904 1.00 69.19 99 HIS A N 1
ATOM 789 C CA . HIS A 1 99 ? 21.216 1.290 -31.738 1.00 69.19 99 HIS A CA 1
ATOM 790 C C . HIS A 1 99 ? 22.632 0.727 -31.515 1.00 69.19 99 HIS A C 1
ATOM 792 O O . HIS A 1 99 ? 23.066 -0.182 -32.226 1.00 69.19 99 HIS A O 1
ATOM 798 N N . ARG A 1 100 ? 23.332 1.197 -30.472 1.00 63.47 100 ARG A N 1
ATOM 799 C CA . ARG A 1 100 ? 24.661 0.720 -30.066 1.00 63.47 100 ARG A CA 1
ATOM 800 C C . ARG A 1 100 ? 24.626 -0.756 -29.702 1.00 63.47 100 ARG A C 1
ATOM 802 O O . ARG A 1 100 ? 25.635 -1.452 -29.815 1.00 63.47 100 ARG A O 1
ATOM 809 N N . VAL A 1 101 ? 23.456 -1.233 -29.279 1.00 68.50 101 VAL A N 1
ATOM 810 C CA . VAL A 1 101 ? 23.263 -2.596 -28.821 1.00 68.50 101 VAL A CA 1
ATOM 811 C C . VAL A 1 101 ? 21.903 -3.136 -29.247 1.00 68.50 101 VAL A C 1
ATOM 813 O O . VAL A 1 101 ? 20.878 -2.480 -29.073 1.00 68.50 101 VAL A O 1
ATOM 816 N N . LYS A 1 102 ? 21.873 -4.368 -29.767 1.00 69.38 102 LYS A N 1
ATOM 817 C CA . LYS A 1 102 ? 20.613 -5.097 -29.970 1.00 69.38 102 LYS A CA 1
ATOM 818 C C . LYS A 1 102 ? 20.234 -5.815 -28.686 1.00 69.38 102 LYS A C 1
ATOM 820 O O . LYS A 1 102 ? 21.054 -6.524 -28.109 1.00 69.38 102 LYS A O 1
ATOM 825 N N . VAL A 1 103 ? 18.982 -5.661 -28.284 1.00 71.50 103 VAL A N 1
ATOM 826 C CA . VAL A 1 103 ? 18.422 -6.241 -27.065 1.00 71.50 103 VAL A CA 1
ATOM 827 C C . VAL A 1 103 ? 17.491 -7.378 -27.466 1.00 71.50 103 VAL A C 1
ATOM 829 O O . VAL A 1 103 ? 16.543 -7.173 -28.222 1.00 71.50 103 VAL A O 1
ATOM 832 N N . LYS A 1 104 ? 17.754 -8.596 -26.988 1.00 72.44 104 LYS A N 1
ATOM 833 C CA . LYS A 1 104 ? 16.822 -9.726 -27.135 1.00 72.44 104 LYS A CA 1
ATOM 834 C C . LYS A 1 104 ? 16.034 -9.884 -25.842 1.00 72.44 104 LYS A C 1
ATOM 836 O O . LYS A 1 104 ? 16.643 -10.244 -24.857 1.00 72.44 104 LYS A O 1
ATOM 841 N N . GLY A 1 105 ? 14.719 -9.683 -25.816 1.00 77.88 105 GLY A N 1
ATOM 842 C CA . GLY A 1 105 ? 13.921 -9.803 -24.585 1.00 77.88 105 GLY A CA 1
ATOM 843 C C . GLY A 1 105 ? 13.032 -8.586 -24.364 1.00 77.88 105 GLY A C 1
ATOM 844 O O . GLY A 1 105 ? 12.385 -8.138 -25.306 1.00 77.88 105 GLY A O 1
ATOM 845 N N . ASP A 1 106 ? 12.988 -8.078 -23.132 1.00 81.00 106 ASP A N 1
ATOM 846 C CA . ASP A 1 106 ? 12.170 -6.915 -22.781 1.00 81.00 106 ASP A CA 1
ATOM 847 C C . ASP A 1 106 ? 12.640 -5.659 -23.525 1.00 81.00 106 ASP A C 1
ATOM 849 O O . ASP A 1 106 ? 13.838 -5.395 -23.629 1.00 81.00 106 ASP A O 1
ATOM 853 N N . ASN A 1 107 ? 11.686 -4.856 -23.998 1.00 87.44 107 ASN A N 1
ATOM 854 C CA . ASN A 1 107 ? 11.975 -3.546 -24.565 1.00 87.44 107 ASN A CA 1
ATOM 855 C C . ASN A 1 107 ? 12.274 -2.556 -23.428 1.00 87.44 107 ASN A C 1
ATOM 857 O O . ASN A 1 107 ? 11.372 -2.145 -22.692 1.00 87.44 107 ASN A O 1
ATOM 861 N N . LEU A 1 108 ? 13.548 -2.182 -23.287 1.00 88.00 108 LEU A N 1
ATOM 862 C CA . LEU A 1 108 ? 14.033 -1.356 -22.179 1.00 88.00 108 LEU A CA 1
ATOM 863 C C . LEU A 1 108 ? 13.540 0.091 -22.272 1.00 88.00 108 LEU A C 1
ATOM 865 O O . LEU A 1 108 ? 13.251 0.687 -21.239 1.00 88.00 108 LEU A O 1
ATOM 869 N N . ILE A 1 109 ? 13.352 0.612 -23.489 1.00 87.81 109 ILE A N 1
ATOM 870 C CA . ILE A 1 109 ? 12.776 1.943 -23.734 1.00 87.81 109 ILE A CA 1
ATOM 871 C C . ILE A 1 109 ? 11.338 1.989 -23.216 1.00 87.81 109 ILE A C 1
ATOM 873 O O . ILE A 1 109 ? 11.027 2.776 -22.329 1.00 87.81 109 ILE A O 1
ATOM 877 N N . GLN A 1 110 ? 10.490 1.065 -23.674 1.00 89.00 110 GLN A N 1
ATOM 878 C CA . GLN A 1 110 ? 9.094 0.990 -23.223 1.00 89.00 110 GLN A CA 1
ATOM 879 C C . GLN A 1 110 ? 8.988 0.742 -21.715 1.00 89.00 110 GLN A C 1
ATOM 881 O O . GLN A 1 110 ? 8.060 1.204 -21.051 1.00 89.00 110 GLN A O 1
ATOM 886 N N . LYS A 1 111 ? 9.927 -0.025 -21.150 1.00 90.00 111 LYS A N 1
ATOM 887 C CA . LYS A 1 111 ? 9.973 -0.252 -19.709 1.00 90.00 111 LYS A CA 1
ATOM 888 C C . LYS A 1 111 ? 10.325 1.026 -18.955 1.00 90.00 111 LYS A C 1
ATOM 890 O O . LYS A 1 111 ? 9.624 1.323 -17.994 1.00 90.00 111 LYS A O 1
ATOM 895 N N . TYR A 1 112 ? 11.337 1.771 -19.393 1.00 91.94 112 TYR A N 1
ATOM 896 C CA . TYR A 1 112 ? 11.671 3.071 -18.819 1.00 91.94 112 TYR A CA 1
ATOM 897 C C . TYR A 1 112 ? 10.485 4.034 -18.893 1.00 91.94 112 TYR A C 1
ATOM 899 O O . TYR A 1 112 ? 10.077 4.557 -17.863 1.00 91.94 112 TYR A O 1
ATOM 907 N N . GLU A 1 113 ? 9.869 4.189 -20.067 1.00 90.06 113 GLU A N 1
ATOM 908 C CA . GLU A 1 113 ? 8.722 5.083 -20.275 1.00 90.06 113 GLU A CA 1
ATOM 909 C C . GLU A 1 113 ? 7.566 4.771 -19.322 1.00 90.06 113 GLU A C 1
ATOM 911 O O . GLU A 1 113 ? 7.056 5.668 -18.657 1.00 90.06 113 GLU A O 1
ATOM 916 N N . ARG A 1 114 ? 7.200 3.491 -19.183 1.00 89.44 114 ARG A N 1
ATOM 917 C CA . ARG A 1 114 ? 6.164 3.045 -18.239 1.00 89.44 114 ARG A CA 1
ATOM 918 C C . ARG A 1 114 ? 6.534 3.347 -16.786 1.00 89.44 114 ARG A C 1
ATOM 920 O O . ARG A 1 114 ? 5.702 3.858 -16.042 1.00 89.44 114 ARG A O 1
ATOM 927 N N . MET A 1 115 ? 7.764 3.023 -16.382 1.00 88.81 115 MET A N 1
ATOM 928 C CA . MET A 1 115 ? 8.234 3.217 -15.005 1.00 88.81 115 MET A CA 1
ATOM 929 C C . MET A 1 115 ? 8.419 4.694 -14.637 1.00 88.81 115 MET A C 1
ATOM 931 O O . MET A 1 115 ? 8.339 5.040 -13.463 1.00 88.81 115 MET A O 1
ATOM 935 N N . ASN A 1 116 ? 8.650 5.558 -15.626 1.00 89.56 116 ASN A N 1
ATOM 936 C CA . ASN A 1 116 ? 8.872 6.990 -15.441 1.00 89.56 116 ASN A CA 1
ATOM 937 C C . ASN A 1 116 ? 7.569 7.807 -15.362 1.00 89.56 116 ASN A C 1
ATOM 939 O O . ASN A 1 116 ? 7.616 9.030 -15.271 1.00 89.56 116 ASN A O 1
ATOM 943 N N . THR A 1 117 ? 6.404 7.156 -15.408 1.00 92.00 117 THR A N 1
ATOM 944 C CA . THR A 1 117 ? 5.118 7.830 -15.201 1.00 92.00 117 THR A CA 1
ATOM 945 C C . THR A 1 117 ? 4.872 8.124 -13.721 1.00 92.00 117 THR A C 1
ATOM 947 O O . THR A 1 117 ? 5.235 7.334 -12.844 1.00 92.00 117 THR A O 1
ATOM 950 N N . ASP A 1 118 ? 4.180 9.231 -13.435 1.00 89.56 118 ASP A N 1
ATOM 951 C CA . ASP A 1 118 ? 3.756 9.566 -12.069 1.00 89.56 118 ASP A CA 1
ATOM 952 C C . ASP A 1 118 ? 2.838 8.492 -11.472 1.00 89.56 118 ASP A C 1
ATOM 954 O O . ASP A 1 118 ? 2.916 8.199 -10.279 1.00 89.56 118 ASP A O 1
ATOM 958 N N . GLU A 1 119 ? 2.007 7.863 -12.308 1.00 89.75 119 GLU A N 1
ATOM 959 C CA . GLU A 1 119 ? 1.119 6.771 -11.910 1.00 89.75 119 GLU A CA 1
ATOM 960 C C . GLU A 1 119 ? 1.910 5.549 -11.428 1.00 89.75 119 GLU A C 1
ATOM 962 O O . GLU A 1 119 ? 1.688 5.073 -10.311 1.00 89.75 119 GLU A O 1
ATOM 967 N N . GLN A 1 120 ? 2.887 5.076 -12.212 1.00 90.56 120 GLN A N 1
ATOM 968 C CA . GLN A 1 120 ? 3.676 3.902 -11.833 1.00 90.56 120 GLN A CA 1
ATOM 969 C C . GLN A 1 120 ? 4.592 4.186 -10.639 1.00 90.56 120 GLN A C 1
ATOM 971 O O . GLN A 1 120 ? 4.762 3.324 -9.765 1.00 90.56 120 GLN A O 1
ATOM 976 N N . LYS A 1 121 ? 5.145 5.405 -10.562 1.00 92.56 121 LYS A N 1
ATOM 977 C CA . LYS A 1 121 ? 5.892 5.876 -9.391 1.00 92.56 121 LYS A CA 1
ATOM 978 C C . LYS A 1 121 ? 5.012 5.830 -8.145 1.00 92.56 121 LYS A C 1
ATOM 980 O O . LYS A 1 121 ? 5.422 5.275 -7.124 1.00 92.56 121 LYS A O 1
ATOM 985 N N . ALA A 1 122 ? 3.793 6.356 -8.230 1.00 93.50 122 ALA A N 1
ATOM 986 C CA . ALA A 1 122 ? 2.867 6.363 -7.110 1.00 93.50 122 ALA A CA 1
ATOM 987 C C . ALA A 1 122 ? 2.431 4.958 -6.687 1.00 93.50 122 ALA A C 1
ATOM 989 O O . ALA A 1 122 ? 2.423 4.662 -5.494 1.00 93.50 122 ALA A O 1
ATOM 990 N N . GLU A 1 123 ? 2.131 4.067 -7.635 1.00 92.25 123 GLU A N 1
ATOM 991 C CA . GLU A 1 123 ? 1.792 2.673 -7.329 1.00 92.25 123 GLU A CA 1
ATOM 992 C C . GLU A 1 123 ? 2.944 1.965 -6.601 1.00 92.25 123 GLU A C 1
ATOM 994 O O . GLU A 1 123 ? 2.726 1.302 -5.584 1.00 92.25 123 GLU A O 1
ATOM 999 N N . THR A 1 124 ? 4.179 2.153 -7.072 1.00 93.19 124 THR A N 1
ATOM 1000 C CA . THR A 1 124 ? 5.369 1.532 -6.473 1.00 93.19 124 THR A CA 1
ATOM 1001 C C . THR A 1 124 ? 5.610 2.040 -5.050 1.00 93.19 124 THR A C 1
ATOM 1003 O O . THR A 1 124 ? 5.865 1.246 -4.140 1.00 93.19 124 THR A O 1
ATOM 1006 N N . ILE A 1 125 ? 5.485 3.354 -4.836 1.00 96.38 125 ILE A N 1
ATOM 1007 C CA . ILE A 1 125 ? 5.629 3.982 -3.516 1.00 96.38 125 ILE A CA 1
ATOM 1008 C C . ILE A 1 125 ? 4.503 3.539 -2.575 1.00 96.38 125 ILE A C 1
ATOM 1010 O O . ILE A 1 125 ? 4.782 3.165 -1.437 1.00 96.38 125 ILE A O 1
ATOM 1014 N N . ASN A 1 126 ? 3.249 3.507 -3.029 1.00 94.56 126 ASN A N 1
ATOM 1015 C CA . ASN A 1 126 ? 2.120 3.069 -2.203 1.00 94.56 126 ASN A CA 1
ATOM 1016 C C . ASN A 1 126 ? 2.241 1.594 -1.803 1.00 94.56 126 ASN A C 1
ATOM 1018 O O . ASN A 1 126 ? 2.037 1.258 -0.639 1.00 94.56 126 ASN A O 1
ATOM 1022 N N . ALA A 1 127 ? 2.681 0.719 -2.712 1.00 88.69 127 ALA A N 1
ATOM 1023 C CA . ALA A 1 127 ? 2.946 -0.683 -2.387 1.00 88.69 127 ALA A CA 1
ATOM 1024 C C . ALA A 1 127 ? 4.070 -0.852 -1.344 1.00 88.69 127 ALA A C 1
ATOM 1026 O O . ALA A 1 127 ? 4.073 -1.807 -0.560 1.00 88.69 127 ALA A O 1
ATOM 1027 N N . PHE A 1 128 ? 5.047 0.057 -1.322 1.00 96.56 128 PHE A N 1
ATOM 1028 C CA . PHE A 1 128 ? 6.053 0.115 -0.266 1.00 96.56 128 PHE A CA 1
ATOM 1029 C C . PHE A 1 128 ? 5.471 0.621 1.057 1.00 96.56 128 PHE A C 1
ATOM 1031 O O . PHE A 1 128 ? 5.625 -0.055 2.074 1.00 96.56 128 PHE A O 1
ATOM 1038 N N . ILE A 1 129 ? 4.752 1.744 1.036 1.00 96.50 129 ILE A N 1
ATOM 1039 C CA . ILE A 1 129 ? 4.058 2.315 2.197 1.00 96.50 129 ILE A CA 1
ATOM 1040 C C . ILE A 1 129 ? 3.193 1.253 2.889 1.00 96.50 129 ILE A C 1
ATOM 1042 O O . ILE A 1 129 ? 3.340 1.033 4.092 1.00 96.50 129 ILE A O 1
ATOM 1046 N N . ASP A 1 130 ? 2.352 0.544 2.132 1.00 87.81 130 ASP A N 1
ATOM 1047 C CA . ASP A 1 130 ? 1.440 -0.480 2.655 1.00 87.81 130 ASP A CA 1
ATOM 1048 C C . ASP A 1 130 ? 2.189 -1.612 3.359 1.00 87.81 130 ASP A C 1
ATOM 1050 O O . ASP A 1 130 ? 1.774 -2.114 4.405 1.00 87.81 130 ASP A O 1
ATOM 1054 N N . ARG A 1 131 ? 3.334 -2.010 2.804 1.00 92.62 131 ARG A N 1
ATOM 1055 C CA . ARG A 1 131 ? 4.188 -3.062 3.358 1.00 92.62 131 ARG A CA 1
ATOM 1056 C C . ARG A 1 131 ? 4.874 -2.620 4.649 1.00 92.62 131 ARG A C 1
ATOM 1058 O O . ARG A 1 131 ? 4.894 -3.393 5.608 1.00 92.62 131 ARG A O 1
ATOM 1065 N N . VAL A 1 132 ? 5.394 -1.393 4.707 1.00 94.50 132 VAL A N 1
ATOM 1066 C CA . VAL A 1 132 ? 5.967 -0.826 5.942 1.00 94.50 132 VAL A CA 1
ATOM 1067 C C . VAL A 1 132 ? 4.885 -0.667 7.008 1.00 94.50 132 VAL A C 1
ATOM 1069 O O . VAL A 1 132 ? 5.116 -0.985 8.178 1.00 94.50 132 VAL A O 1
ATOM 1072 N N . TRP A 1 133 ? 3.688 -0.224 6.621 1.00 94.25 133 TRP A N 1
ATOM 1073 C CA . TRP A 1 133 ? 2.562 -0.075 7.536 1.00 94.25 133 TRP A CA 1
ATOM 1074 C C . TRP A 1 133 ? 2.102 -1.414 8.105 1.00 94.25 133 TRP A C 1
ATOM 1076 O O . TRP A 1 133 ? 1.927 -1.555 9.317 1.00 94.25 133 TRP A O 1
ATOM 1086 N N . TYR A 1 134 ? 1.989 -2.429 7.252 1.00 86.25 134 TYR A N 1
ATOM 1087 C CA . TYR A 1 134 ? 1.658 -3.784 7.671 1.00 86.25 134 TYR A CA 1
ATOM 1088 C C . TYR A 1 134 ? 2.682 -4.334 8.673 1.00 86.25 134 TYR A C 1
ATOM 1090 O O . TYR A 1 134 ? 2.304 -4.820 9.740 1.00 86.25 134 TYR A O 1
ATOM 1098 N N . ASP A 1 135 ? 3.980 -4.214 8.383 1.00 88.69 135 ASP A N 1
ATOM 1099 C CA . ASP A 1 135 ? 5.043 -4.621 9.310 1.00 88.69 135 ASP A CA 1
ATOM 1100 C C . ASP A 1 135 ? 5.000 -3.824 10.629 1.00 88.69 135 ASP A C 1
ATOM 1102 O O . ASP A 1 135 ? 5.163 -4.392 11.713 1.00 88.69 135 ASP A O 1
ATOM 1106 N N . THR A 1 136 ? 4.692 -2.526 10.562 1.00 94.38 136 THR A N 1
ATOM 1107 C CA . THR A 1 136 ? 4.490 -1.667 11.739 1.00 94.38 136 THR A CA 1
ATOM 1108 C C . THR A 1 136 ? 3.349 -2.187 12.612 1.00 94.38 136 THR A C 1
ATOM 1110 O O . THR A 1 136 ? 3.542 -2.350 13.819 1.00 94.38 136 THR A O 1
ATOM 1113 N N . CYS A 1 137 ? 2.201 -2.520 12.016 1.00 86.56 137 CYS A N 1
ATOM 1114 C CA . CYS A 1 137 ? 1.054 -3.101 12.715 1.00 86.56 137 CYS A CA 1
ATOM 1115 C C . CYS A 1 137 ? 1.405 -4.450 13.360 1.00 86.56 137 CYS A C 1
ATOM 1117 O O . CYS A 1 137 ? 1.163 -4.651 14.548 1.00 86.56 137 CYS A O 1
ATOM 1119 N N . GLN A 1 138 ? 2.081 -5.340 12.626 1.00 85.75 138 GLN A N 1
ATOM 1120 C CA . GLN A 1 138 ? 2.534 -6.638 13.144 1.00 85.75 138 GLN A CA 1
ATOM 1121 C C . GLN A 1 138 ? 3.499 -6.498 14.330 1.00 85.75 138 GLN A C 1
ATOM 1123 O O . GLN A 1 138 ? 3.490 -7.307 15.260 1.00 85.75 138 GLN A O 1
ATOM 1128 N N . LYS A 1 139 ? 4.364 -5.480 14.310 1.00 89.31 139 LYS A N 1
ATOM 1129 C CA . LYS A 1 139 ? 5.275 -5.173 15.421 1.00 89.31 139 LYS A CA 1
ATOM 1130 C C . LYS A 1 139 ? 4.542 -4.543 16.602 1.00 89.31 139 LYS A C 1
ATOM 1132 O O . LYS A 1 139 ? 4.894 -4.849 17.739 1.00 89.31 139 LYS A O 1
ATOM 1137 N N . ALA A 1 140 ? 3.547 -3.694 16.353 1.00 90.00 140 ALA A N 1
ATOM 1138 C CA . ALA A 1 140 ? 2.715 -3.097 17.393 1.00 90.00 140 ALA A CA 1
ATOM 1139 C C . ALA A 1 140 ? 1.891 -4.162 18.132 1.00 90.00 140 ALA A C 1
ATOM 1141 O O . ALA A 1 140 ? 1.859 -4.159 19.358 1.00 90.00 140 ALA A O 1
ATOM 1142 N N . ASP A 1 141 ? 1.325 -5.139 17.422 1.00 85.44 141 ASP A N 1
ATOM 1143 C CA . ASP A 1 141 ? 0.529 -6.224 18.015 1.00 85.44 141 ASP A CA 1
ATOM 1144 C C . ASP A 1 141 ? 1.295 -7.089 19.026 1.00 85.44 141 ASP A C 1
ATOM 1146 O O . ASP A 1 141 ? 0.691 -7.702 19.905 1.00 85.44 141 ASP A O 1
ATOM 1150 N N . LYS A 1 142 ? 2.629 -7.114 18.941 1.00 89.50 142 LYS A N 1
ATOM 1151 C CA . LYS A 1 142 ? 3.501 -7.821 19.894 1.00 89.50 142 LYS A CA 1
ATOM 1152 C C . LYS A 1 142 ? 3.747 -7.033 21.186 1.00 89.50 142 LYS A C 1
ATOM 1154 O O . LYS A 1 142 ? 4.360 -7.562 22.113 1.00 89.50 142 LYS A O 1
ATOM 1159 N N . LEU A 1 143 ? 3.329 -5.768 21.252 1.00 92.50 143 LEU A N 1
ATOM 1160 C CA . LEU A 1 143 ? 3.508 -4.907 22.418 1.00 92.50 143 LEU A CA 1
ATOM 1161 C C . LEU A 1 143 ? 2.357 -5.080 23.410 1.00 92.50 143 LEU A C 1
ATOM 1163 O O . LEU A 1 143 ? 1.195 -5.217 23.036 1.00 92.50 143 LEU A O 1
ATOM 1167 N N . LYS A 1 144 ? 2.702 -5.041 24.702 1.00 92.12 144 LYS A N 1
ATOM 1168 C CA . LYS A 1 144 ? 1.760 -5.288 25.803 1.00 92.12 144 LYS A CA 1
ATOM 1169 C C . LYS A 1 144 ? 0.860 -4.094 26.125 1.00 92.12 144 LYS A C 1
ATOM 1171 O O . LYS A 1 144 ? -0.241 -4.295 26.617 1.00 92.12 144 LYS A O 1
ATOM 1176 N N . THR A 1 145 ? 1.342 -2.871 25.911 1.00 92.06 145 THR A N 1
ATOM 1177 C CA . THR A 1 145 ? 0.666 -1.640 26.343 1.00 92.06 145 THR A CA 1
ATOM 1178 C C . THR A 1 145 ? 0.167 -0.837 25.149 1.00 92.06 145 THR A C 1
ATOM 1180 O O . THR A 1 145 ? 0.855 -0.760 24.129 1.00 92.06 145 THR A O 1
ATOM 1183 N N . GLU A 1 146 ? -0.985 -0.177 25.297 1.00 85.75 146 GLU A N 1
ATOM 1184 C CA . GLU A 1 146 ? -1.538 0.702 24.254 1.00 85.75 146 GLU A CA 1
ATOM 1185 C C . GLU A 1 146 ? -0.594 1.861 23.927 1.00 85.75 146 GLU A C 1
ATOM 1187 O O . GLU A 1 146 ? -0.237 2.048 22.769 1.00 85.75 146 GLU A O 1
ATOM 1192 N N . LYS A 1 147 ? -0.019 2.516 24.944 1.00 90.25 147 LYS A N 1
ATOM 1193 C CA . LYS A 1 147 ? 1.013 3.551 24.748 1.00 90.25 147 LYS A CA 1
ATOM 1194 C C . LYS A 1 147 ? 2.212 3.058 23.926 1.00 90.25 147 LYS A C 1
ATOM 1196 O O . LYS A 1 147 ? 2.806 3.807 23.155 1.00 90.25 147 LYS A O 1
ATOM 1201 N N . GLY A 1 148 ? 2.596 1.787 24.080 1.00 91.69 148 GLY A N 1
ATOM 1202 C CA . GLY A 1 148 ? 3.654 1.177 23.275 1.00 91.69 148 GLY A CA 1
ATOM 1203 C C . GLY A 1 148 ? 3.266 1.052 21.800 1.00 91.69 148 GLY A C 1
ATOM 1204 O O . GLY A 1 148 ? 4.099 1.306 20.926 1.00 91.69 148 GLY A O 1
ATOM 1205 N N . LYS A 1 149 ? 2.008 0.692 21.525 1.00 91.81 149 LYS A N 1
ATOM 1206 C CA . LYS A 1 149 ? 1.444 0.605 20.171 1.00 91.81 149 LYS A CA 1
ATOM 1207 C C . LYS A 1 149 ? 1.324 1.985 19.532 1.00 91.81 149 LYS A C 1
ATOM 1209 O O . LYS A 1 149 ? 1.834 2.176 18.435 1.00 91.81 149 LYS A O 1
ATOM 1214 N N . GLU A 1 150 ? 0.766 2.958 20.246 1.00 89.44 150 GLU A N 1
ATOM 1215 C CA . GLU A 1 150 ? 0.666 4.356 19.801 1.00 89.44 150 GLU A CA 1
ATOM 1216 C C . GLU A 1 150 ? 2.034 4.926 19.420 1.00 89.44 150 GLU A C 1
ATOM 1218 O O . GLU A 1 150 ? 2.210 5.444 18.319 1.00 89.44 150 GLU A O 1
ATOM 1223 N N . ASN A 1 151 ? 3.045 4.744 20.276 1.00 95.31 151 ASN A N 1
ATOM 1224 C CA . ASN A 1 151 ? 4.413 5.177 19.983 1.00 95.31 151 ASN A CA 1
ATOM 1225 C C . ASN A 1 151 ? 4.992 4.493 18.737 1.00 95.31 151 ASN A C 1
ATOM 1227 O O . ASN A 1 151 ? 5.777 5.097 18.004 1.00 95.31 151 ASN A O 1
ATOM 1231 N N . ARG A 1 152 ? 4.627 3.229 18.483 1.00 94.56 152 ARG A N 1
ATOM 1232 C CA . ARG A 1 152 ? 5.050 2.502 17.280 1.0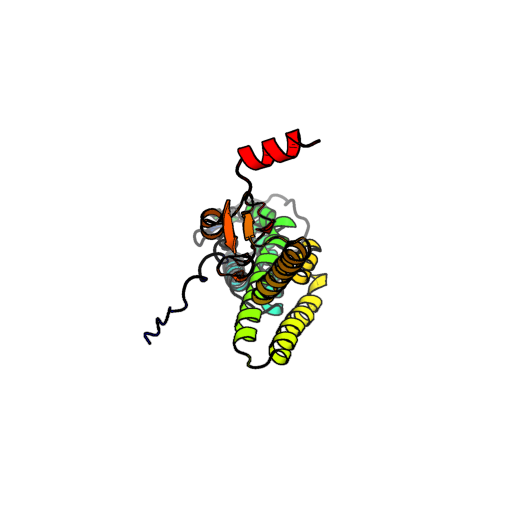0 94.56 152 ARG A CA 1
ATOM 1233 C C . ARG A 1 152 ? 4.432 3.112 16.023 1.00 94.56 152 ARG A C 1
ATOM 1235 O O . ARG A 1 152 ? 5.165 3.311 15.058 1.00 94.56 152 ARG A O 1
ATOM 1242 N N . TYR A 1 153 ? 3.136 3.419 16.046 1.00 94.12 153 TYR A N 1
ATOM 1243 C CA . TYR A 1 153 ? 2.447 4.074 14.931 1.00 94.12 153 TYR A CA 1
ATOM 1244 C C . TYR A 1 153 ? 2.982 5.483 14.702 1.00 94.12 153 TYR A C 1
ATOM 1246 O O . TYR A 1 153 ? 3.338 5.822 13.580 1.00 94.12 153 TYR A O 1
ATOM 1254 N N . LYS A 1 154 ? 3.153 6.272 15.768 1.00 95.25 154 LYS A N 1
ATOM 1255 C CA . LYS A 1 154 ? 3.756 7.606 15.683 1.00 95.25 154 LYS A CA 1
ATOM 1256 C C . LYS A 1 154 ? 5.122 7.559 14.999 1.00 95.25 154 LYS A C 1
ATOM 1258 O O . LYS A 1 154 ? 5.363 8.304 14.058 1.00 95.25 154 LYS A O 1
ATOM 1263 N N . LYS A 1 155 ? 5.978 6.612 15.399 1.00 97.44 155 LYS A N 1
ATOM 1264 C CA . LYS A 1 155 ? 7.299 6.434 14.784 1.00 97.44 155 LYS A CA 1
ATOM 1265 C C . LYS A 1 155 ? 7.223 6.151 13.280 1.00 97.44 155 LYS A C 1
ATOM 1267 O O . LYS A 1 155 ? 8.116 6.579 12.555 1.00 97.44 155 LYS A O 1
ATOM 1272 N N . PHE A 1 156 ? 6.201 5.437 12.806 1.00 97.62 156 PHE A N 1
ATOM 1273 C CA . PHE A 1 156 ? 5.993 5.244 11.369 1.00 97.62 156 PHE A CA 1
ATOM 1274 C C . PHE A 1 156 ? 5.759 6.583 10.661 1.00 97.62 156 PHE A C 1
ATOM 1276 O O . PHE A 1 156 ? 6.484 6.885 9.716 1.00 97.62 156 PHE A O 1
ATOM 1283 N N . PHE A 1 157 ? 4.834 7.411 11.154 1.00 97.06 157 PHE A N 1
ATOM 1284 C CA . PHE A 1 157 ? 4.550 8.720 10.555 1.00 97.06 157 PHE A CA 1
ATOM 1285 C C . PHE A 1 157 ? 5.759 9.660 10.607 1.00 97.06 157 PHE A C 1
ATOM 1287 O O . PHE A 1 157 ? 6.099 10.242 9.581 1.00 97.06 157 PHE A O 1
ATOM 1294 N N . ASP A 1 158 ? 6.457 9.724 11.746 1.00 97.50 158 ASP A N 1
ATOM 1295 C CA . ASP A 1 158 ? 7.681 10.526 11.918 1.00 97.50 158 ASP A CA 1
ATOM 1296 C C . ASP A 1 158 ? 8.808 10.079 10.966 1.00 97.50 158 ASP A C 1
ATOM 1298 O O . ASP A 1 158 ? 9.664 10.870 10.570 1.00 97.50 158 ASP A O 1
ATOM 1302 N N . THR A 1 159 ? 8.848 8.788 10.619 1.00 97.75 159 THR A N 1
ATOM 1303 C CA . THR A 1 159 ? 9.828 8.258 9.663 1.00 97.75 159 THR A CA 1
ATOM 1304 C C . THR A 1 159 ? 9.413 8.593 8.233 1.00 97.75 159 THR A C 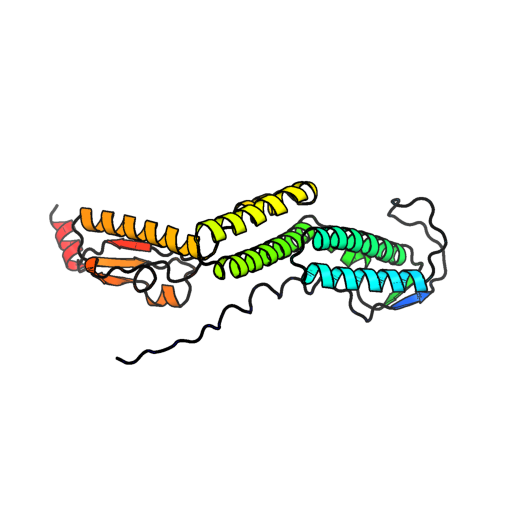1
ATOM 1306 O O . THR A 1 159 ? 10.239 9.065 7.461 1.00 97.75 159 THR A O 1
ATOM 1309 N N . MET A 1 160 ? 8.146 8.376 7.871 1.00 97.94 160 MET A N 1
ATOM 1310 C CA . MET A 1 160 ? 7.646 8.626 6.515 1.00 97.94 160 MET A CA 1
ATOM 1311 C C . MET A 1 160 ? 7.655 10.112 6.144 1.00 97.94 160 MET A C 1
ATOM 1313 O O . MET A 1 160 ? 7.937 10.436 4.992 1.00 97.94 160 MET A O 1
ATOM 1317 N N . SER A 1 161 ? 7.430 11.014 7.107 1.00 97.56 161 SER A N 1
ATOM 1318 C CA . SER A 1 161 ? 7.442 12.463 6.866 1.00 97.56 161 SER A CA 1
ATOM 1319 C C . SER A 1 161 ? 8.789 12.978 6.350 1.00 97.56 161 SER A C 1
ATOM 1321 O O . SER A 1 161 ? 8.838 13.961 5.618 1.00 97.56 161 SER A O 1
ATOM 1323 N N . GLN A 1 162 ? 9.891 12.297 6.685 1.00 97.81 162 GLN A N 1
ATOM 1324 C CA . GLN A 1 162 ? 11.241 12.655 6.228 1.00 97.81 162 GLN A CA 1
ATOM 1325 C C . GLN A 1 162 ? 11.428 12.463 4.717 1.00 97.81 162 GLN A C 1
ATOM 1327 O O . GLN A 1 162 ? 12.349 13.032 4.139 1.00 97.81 162 GLN A O 1
ATOM 1332 N N . TYR A 1 163 ? 10.551 11.688 4.077 1.00 97.56 163 TYR A N 1
ATOM 1333 C CA . TYR A 1 163 ? 10.630 11.357 2.657 1.00 97.56 163 TYR A CA 1
ATOM 1334 C C . TYR A 1 163 ? 9.542 12.041 1.822 1.00 97.56 163 TYR A C 1
ATOM 1336 O O . TYR A 1 163 ? 9.424 11.741 0.637 1.00 97.56 163 TYR A O 1
ATOM 1344 N N . GLU A 1 164 ? 8.746 12.958 2.394 1.00 96.69 164 GLU A N 1
ATOM 1345 C CA . GLU A 1 164 ? 7.671 13.654 1.661 1.00 96.69 164 GLU A CA 1
ATOM 1346 C C . GLU A 1 164 ? 8.188 14.330 0.381 1.00 96.69 164 GLU A C 1
ATOM 1348 O O . GLU A 1 164 ? 7.540 14.229 -0.654 1.00 96.69 164 GLU A O 1
ATOM 1353 N N . GLY A 1 165 ? 9.401 14.896 0.394 1.00 95.38 165 GLY A N 1
ATOM 1354 C CA . GLY A 1 165 ? 10.006 15.514 -0.794 1.00 95.38 165 GLY A CA 1
ATOM 1355 C C . GLY A 1 165 ? 10.317 14.553 -1.954 1.00 95.38 165 GLY A C 1
ATOM 1356 O O . GLY A 1 165 ? 10.494 15.004 -3.081 1.00 95.38 165 GLY A O 1
ATOM 1357 N N . ALA A 1 166 ? 10.370 13.240 -1.708 1.00 92.62 166 ALA A N 1
ATOM 1358 C CA . ALA A 1 166 ? 10.600 12.217 -2.733 1.00 92.62 166 ALA A CA 1
ATOM 1359 C C . ALA A 1 166 ? 9.295 11.573 -3.246 1.00 92.62 166 ALA A C 1
ATOM 1361 O O . ALA A 1 166 ? 9.321 10.755 -4.174 1.00 92.62 166 ALA A O 1
ATOM 1362 N N . MET A 1 167 ? 8.148 11.922 -2.654 1.00 94.44 167 MET A N 1
ATOM 1363 C CA . MET A 1 167 ? 6.857 11.284 -2.901 1.00 94.44 167 MET A CA 1
ATOM 1364 C C . MET A 1 167 ? 5.896 12.205 -3.666 1.00 94.44 167 MET A C 1
ATOM 1366 O O . MET A 1 167 ? 5.806 13.388 -3.358 1.00 94.44 167 MET A O 1
ATOM 1370 N N . PRO A 1 168 ? 5.107 11.670 -4.615 1.00 94.50 168 PRO A N 1
ATOM 1371 C CA . PRO A 1 168 ? 3.940 12.376 -5.132 1.00 94.50 168 PRO A CA 1
ATOM 1372 C C . PRO A 1 168 ? 2.912 12.658 -4.025 1.00 94.50 168 PRO A C 1
ATOM 1374 O O . PRO A 1 168 ? 2.700 11.819 -3.143 1.00 94.50 168 PRO A O 1
ATOM 1377 N N . ASP A 1 169 ? 2.184 13.774 -4.124 1.00 95.31 169 ASP A N 1
ATOM 1378 C CA . ASP A 1 169 ? 1.157 14.183 -3.147 1.00 95.31 169 ASP A CA 1
ATOM 1379 C C . ASP A 1 169 ? 0.101 13.106 -2.887 1.00 95.31 169 ASP A C 1
ATOM 1381 O O . ASP A 1 169 ? -0.410 12.951 -1.775 1.00 95.31 169 ASP A O 1
ATOM 1385 N N . ILE A 1 170 ? -0.235 12.324 -3.915 1.00 92.94 170 ILE A N 1
ATOM 1386 C CA . ILE A 1 170 ? -1.192 11.226 -3.789 1.00 92.94 170 ILE A CA 1
ATOM 1387 C C . ILE A 1 170 ? -0.700 10.138 -2.825 1.00 92.94 170 ILE A C 1
ATOM 1389 O O . ILE A 1 170 ? -1.509 9.599 -2.071 1.00 92.94 170 ILE A O 1
ATOM 1393 N N . CYS A 1 171 ? 0.608 9.884 -2.767 1.00 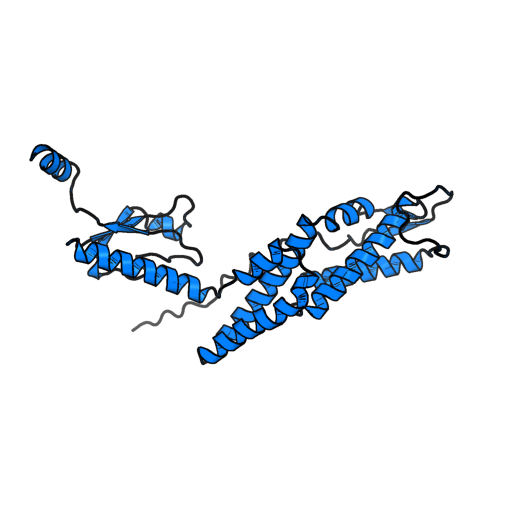95.75 171 CYS A N 1
ATOM 1394 C CA . CYS A 1 171 ? 1.217 8.946 -1.826 1.00 95.75 171 CYS A CA 1
ATOM 1395 C C . CYS A 1 171 ? 1.289 9.534 -0.416 1.00 95.75 171 CYS A C 1
ATOM 1397 O O . CYS A 1 171 ? 1.049 8.829 0.564 1.00 95.75 171 CYS A O 1
ATOM 1399 N N . ILE A 1 172 ? 1.564 10.839 -0.310 1.00 97.06 172 ILE A N 1
ATOM 1400 C CA . ILE A 1 172 ? 1.558 11.553 0.973 1.00 97.06 172 ILE A CA 1
ATOM 1401 C C . ILE A 1 172 ? 0.167 11.478 1.605 1.00 97.06 172 ILE A C 1
ATOM 1403 O O . ILE A 1 172 ? 0.025 11.128 2.777 1.00 97.06 172 ILE A O 1
ATOM 1407 N N . ARG A 1 173 ? -0.880 11.744 0.813 1.00 93.56 173 ARG A N 1
ATOM 1408 C CA . ARG A 1 173 ? -2.267 11.559 1.252 1.00 93.56 173 ARG A CA 1
ATOM 1409 C C . ARG A 1 173 ? -2.532 10.111 1.639 1.00 93.56 173 ARG A C 1
ATOM 1411 O O . ARG A 1 173 ? -3.102 9.898 2.702 1.00 93.56 173 ARG A O 1
ATOM 1418 N N . HIS A 1 174 ? -2.103 9.143 0.829 1.00 91.75 174 HIS A N 1
ATOM 1419 C CA . HIS A 1 174 ? -2.307 7.718 1.103 1.00 91.75 174 HIS A CA 1
ATOM 1420 C C . HIS A 1 174 ? -1.804 7.321 2.492 1.00 91.75 174 HIS A C 1
ATOM 1422 O O . HIS A 1 174 ? -2.601 6.874 3.316 1.00 91.75 174 HIS A O 1
ATOM 1428 N N . TYR A 1 175 ? -0.526 7.563 2.812 1.00 94.06 175 TYR A N 1
ATOM 1429 C CA . TYR A 1 175 ? -0.008 7.115 4.107 1.00 94.06 175 TYR A CA 1
ATOM 1430 C C . TYR A 1 175 ? -0.573 7.909 5.288 1.00 94.06 175 TYR A C 1
ATOM 1432 O O . TYR A 1 175 ? -0.757 7.332 6.355 1.00 94.06 175 TYR A O 1
ATOM 1440 N N . LYS A 1 176 ? -0.886 9.204 5.117 1.00 93.31 176 LYS A N 1
ATOM 1441 C CA . LYS A 1 176 ? -1.497 10.031 6.175 1.00 93.31 176 LYS A CA 1
ATOM 1442 C C . LYS A 1 176 ? -2.901 9.558 6.572 1.00 93.31 176 LYS A C 1
ATOM 1444 O O . LYS A 1 176 ? -3.326 9.848 7.683 1.00 93.31 176 LYS A O 1
ATOM 1449 N N . HIS A 1 177 ? -3.595 8.818 5.703 1.00 88.19 177 HIS A N 1
ATOM 1450 C CA . HIS A 1 177 ? -4.905 8.221 5.994 1.00 88.19 177 HIS A CA 1
ATOM 1451 C C . HIS A 1 177 ? -4.819 6.771 6.498 1.00 88.19 177 HIS A C 1
ATOM 1453 O O . HIS A 1 177 ? -5.852 6.141 6.734 1.00 88.19 177 HIS A O 1
ATOM 1459 N N . LEU A 1 178 ? -3.615 6.214 6.663 1.00 85.88 178 LEU A N 1
ATOM 1460 C CA . LEU A 1 178 ? -3.468 4.868 7.203 1.00 85.88 178 LEU A CA 1
ATOM 1461 C C . LEU A 1 178 ? -3.804 4.845 8.688 1.00 85.88 178 LEU A C 1
ATOM 1463 O O . LEU A 1 178 ? -3.295 5.635 9.478 1.00 85.88 178 LEU A O 1
ATOM 1467 N N . VAL A 1 179 ? -4.619 3.869 9.069 1.00 79.88 179 VAL A N 1
ATOM 1468 C CA . VAL A 1 179 ? -4.942 3.582 10.465 1.00 79.88 179 VAL A CA 1
ATOM 1469 C C . VAL A 1 179 ? -4.793 2.081 10.734 1.00 79.88 179 VAL A C 1
ATOM 1471 O O . VAL A 1 179 ? -4.869 1.268 9.802 1.00 79.88 179 VAL A O 1
ATOM 1474 N N . PRO A 1 180 ? -4.495 1.672 11.980 1.00 71.06 180 PRO A N 1
ATOM 1475 C CA . PRO A 1 180 ? -4.346 0.264 12.312 1.00 71.06 180 PRO A CA 1
ATOM 1476 C C . PRO A 1 180 ? -5.682 -0.461 12.131 1.00 71.06 180 PRO A C 1
ATOM 1478 O O . PRO A 1 180 ? -6.724 0.041 12.543 1.00 71.06 180 PRO A O 1
ATOM 1481 N N . ILE A 1 181 ? -5.651 -1.678 11.584 1.00 59.34 181 ILE A N 1
ATOM 1482 C CA . ILE A 1 181 ? -6.853 -2.476 11.258 1.00 59.34 181 ILE A CA 1
ATOM 1483 C C . ILE A 1 181 ? -7.781 -2.676 12.476 1.00 59.34 181 ILE A C 1
ATOM 1485 O O . ILE A 1 181 ? -8.998 -2.740 12.326 1.00 59.34 181 ILE A O 1
ATOM 1489 N N . LYS A 1 182 ? -7.228 -2.715 13.699 1.00 59.50 182 LYS A N 1
ATOM 1490 C CA . LYS A 1 182 ? -8.022 -2.804 14.938 1.00 59.50 182 LYS A CA 1
ATOM 1491 C C . LYS A 1 182 ? -8.903 -1.572 15.185 1.00 59.50 182 LYS A C 1
ATOM 1493 O O . LYS A 1 182 ? -10.020 -1.739 15.665 1.00 59.50 182 LYS A O 1
ATOM 1498 N N . ILE A 1 183 ? -8.445 -0.380 14.798 1.00 55.00 183 ILE A N 1
ATOM 1499 C CA . ILE A 1 183 ? -9.178 0.877 15.003 1.00 55.00 183 ILE A CA 1
ATOM 1500 C C . ILE A 1 183 ? -10.431 0.926 14.121 1.00 55.00 183 ILE A C 1
ATOM 1502 O O . ILE A 1 183 ? -11.498 1.270 14.614 1.00 55.00 183 ILE A O 1
ATOM 1506 N N . TYR A 1 184 ? -10.358 0.458 12.866 1.00 59.22 184 TYR A N 1
ATOM 1507 C CA . TYR A 1 184 ? -11.535 0.397 11.984 1.00 59.22 184 TYR A CA 1
ATOM 1508 C C . TYR A 1 184 ? -12.672 -0.427 12.585 1.00 59.22 184 TYR A C 1
ATOM 1510 O O . TYR A 1 184 ? -13.835 -0.039 12.503 1.00 59.22 184 TYR A O 1
ATOM 1518 N N . SER A 1 185 ? -12.352 -1.560 13.217 1.00 65.38 185 SER A N 1
ATOM 1519 C CA . SER A 1 185 ? -13.388 -2.349 13.872 1.00 65.38 185 SER A CA 1
ATOM 1520 C C . SER A 1 185 ? -14.011 -1.612 15.056 1.00 65.38 185 SER A C 1
ATOM 1522 O O . SER A 1 185 ? -15.220 -1.694 15.227 1.00 65.38 185 SER A O 1
ATOM 1524 N N . GLU A 1 186 ? -13.230 -0.853 15.824 1.00 75.25 186 GLU A N 1
ATOM 1525 C CA . GLU A 1 186 ? -13.702 -0.120 17.002 1.00 75.25 186 GLU A CA 1
ATOM 1526 C C . GLU A 1 186 ? -14.577 1.082 16.626 1.00 75.25 186 GLU A C 1
ATOM 1528 O O . GLU A 1 186 ? -15.688 1.202 17.135 1.00 75.25 186 GLU A O 1
ATOM 1533 N N . GLU A 1 187 ? -14.162 1.892 15.650 1.00 79.31 187 GLU A N 1
ATOM 1534 C CA . GLU A 1 187 ? -14.962 3.017 15.146 1.00 79.31 187 GLU A CA 1
ATOM 1535 C C . GLU A 1 187 ? -16.297 2.549 14.555 1.00 79.31 187 GLU A C 1
ATOM 1537 O O . GLU A 1 187 ? -17.350 3.127 14.837 1.00 79.31 187 GLU A O 1
ATOM 1542 N N . ILE A 1 188 ? -16.286 1.465 13.769 1.00 84.12 188 ILE A N 1
ATOM 1543 C CA . ILE A 1 188 ? -17.523 0.893 13.226 1.00 84.12 188 ILE A CA 1
ATOM 1544 C C . ILE A 1 188 ? -18.376 0.312 14.365 1.00 84.12 188 ILE A C 1
ATOM 1546 O O . ILE A 1 188 ? -19.593 0.490 14.363 1.00 84.12 188 ILE A O 1
ATOM 1550 N N . CYS A 1 189 ? -17.772 -0.331 15.373 1.00 87.62 189 CYS A N 1
ATOM 1551 C CA . CYS A 1 189 ? -18.504 -0.783 16.560 1.00 87.62 189 CYS A CA 1
ATOM 1552 C C . CYS A 1 189 ? -19.189 0.390 17.271 1.00 87.62 189 CYS A C 1
ATOM 1554 O O . CYS A 1 189 ? -20.373 0.290 17.589 1.00 87.62 189 CYS A O 1
ATOM 1556 N N . GLU A 1 190 ? -18.488 1.505 17.489 1.00 90.50 190 GLU A N 1
ATOM 1557 C CA . GLU A 1 190 ? -19.066 2.705 18.098 1.00 90.50 190 GLU A CA 1
ATOM 1558 C C . GLU A 1 190 ? -20.234 3.261 17.280 1.00 90.50 190 GLU A C 1
ATOM 1560 O O . GLU A 1 190 ? -21.277 3.588 17.847 1.00 90.50 190 GLU A O 1
ATOM 1565 N N . GLN A 1 191 ? -20.099 3.341 15.954 1.00 90.62 191 GLN A N 1
ATOM 1566 C CA . GLN A 1 191 ? -21.180 3.793 15.072 1.00 90.62 191 GLN A CA 1
ATOM 1567 C C . GLN A 1 191 ? -22.429 2.915 15.213 1.00 90.62 191 GLN A C 1
ATOM 1569 O O . GLN A 1 191 ? -23.537 3.431 15.367 1.00 90.62 191 GLN A O 1
ATOM 1574 N N . ILE A 1 192 ? -22.254 1.592 15.235 1.00 94.88 192 ILE A N 1
ATOM 1575 C CA . ILE A 1 192 ? -23.350 0.635 15.419 1.00 94.88 192 ILE A CA 1
ATOM 1576 C C . ILE A 1 192 ? -23.973 0.743 16.818 1.00 94.88 192 ILE A C 1
ATOM 1578 O O . ILE A 1 192 ? -25.192 0.641 16.961 1.00 94.88 192 ILE A O 1
ATOM 1582 N N . LEU A 1 193 ? -23.179 1.000 17.859 1.00 95.00 193 LEU A N 1
ATOM 1583 C CA . LEU A 1 193 ? -23.701 1.231 19.210 1.00 95.00 193 LEU A CA 1
ATOM 1584 C C . LEU A 1 193 ? -24.503 2.538 19.302 1.00 95.00 193 LEU A C 1
ATOM 1586 O O . LEU A 1 193 ? -25.567 2.553 19.915 1.00 95.00 193 LEU A O 1
ATOM 1590 N N . ARG A 1 194 ? -24.083 3.608 18.617 1.00 96.12 194 ARG A N 1
ATOM 1591 C CA . ARG A 1 194 ? -24.878 4.847 18.522 1.00 96.12 194 ARG A CA 1
ATOM 1592 C C . ARG A 1 194 ? -26.207 4.616 17.795 1.00 96.12 194 ARG A C 1
ATOM 1594 O O . ARG A 1 194 ? -27.236 5.136 18.223 1.00 96.12 194 ARG A O 1
ATOM 1601 N N . GLN A 1 195 ? -26.208 3.808 16.730 1.00 95.88 195 GLN A N 1
ATOM 1602 C CA . GLN A 1 195 ? -27.443 3.394 16.051 1.00 95.88 195 GLN A CA 1
ATOM 1603 C C . GLN A 1 195 ? -28.357 2.605 16.995 1.00 95.88 195 GLN A C 1
ATOM 1605 O O . GLN A 1 195 ? -29.544 2.912 17.085 1.00 95.88 195 GLN A O 1
ATOM 1610 N N . LYS A 1 196 ? -27.806 1.658 17.766 1.00 96.12 196 LYS A N 1
ATOM 1611 C CA . LYS A 1 196 ? -28.545 0.908 18.793 1.00 96.12 196 LYS A CA 1
ATOM 1612 C C . LYS A 1 196 ? -29.230 1.832 19.796 1.00 96.12 196 LYS A C 1
ATOM 1614 O O . LYS A 1 196 ? -30.409 1.638 20.078 1.00 96.12 196 LYS A O 1
ATOM 1619 N N . ASP A 1 197 ? -28.509 2.811 20.334 1.00 96.56 197 ASP A N 1
ATOM 1620 C CA . ASP A 1 197 ? -29.053 3.734 21.333 1.00 96.56 197 ASP A CA 1
ATOM 1621 C C . ASP A 1 197 ? -30.169 4.604 20.749 1.00 96.56 197 ASP A C 1
ATOM 1623 O O . ASP A 1 197 ? -31.195 4.801 21.400 1.00 96.56 197 ASP A O 1
ATOM 1627 N N . SER A 1 198 ? -30.014 5.057 19.502 1.00 96.81 198 SER A N 1
ATOM 1628 C CA . SER A 1 198 ? -31.056 5.785 18.768 1.00 96.81 198 SER A CA 1
ATOM 1629 C C . SER A 1 198 ? -32.319 4.935 18.577 1.00 96.81 198 SER A C 1
ATOM 1631 O O . SER A 1 198 ? -33.411 5.344 18.969 1.00 96.81 198 SER A O 1
ATOM 1633 N N . ILE A 1 199 ? -32.166 3.709 18.064 1.00 95.12 199 ILE A N 1
ATOM 1634 C CA . ILE A 1 199 ? -33.263 2.751 17.854 1.00 95.12 199 ILE A CA 1
ATOM 1635 C C . ILE A 1 199 ? -33.973 2.451 19.184 1.00 95.12 199 ILE A C 1
ATOM 1637 O O . ILE A 1 199 ? -35.199 2.518 19.266 1.00 95.12 199 ILE A O 1
ATOM 1641 N N . LYS A 1 200 ? -33.208 2.208 20.256 1.00 94.88 200 LYS A N 1
ATOM 1642 C CA . LYS A 1 200 ? -33.740 1.952 21.601 1.00 94.88 200 LYS A CA 1
ATOM 1643 C C . LYS A 1 200 ? -34.517 3.149 22.147 1.00 94.88 200 LYS A C 1
ATOM 1645 O O . LYS A 1 200 ? -35.582 2.970 22.731 1.00 94.88 200 LYS A O 1
ATOM 1650 N N . LYS A 1 201 ? -33.987 4.365 21.978 1.00 95.50 201 LYS A N 1
ATOM 1651 C CA . LYS A 1 201 ? -34.621 5.607 22.444 1.00 95.50 201 LYS A CA 1
ATOM 1652 C C . LYS A 1 201 ? -35.961 5.859 21.751 1.00 95.50 201 LYS A C 1
ATOM 1654 O O . LYS A 1 201 ? -36.862 6.404 22.376 1.00 95.50 201 LYS A O 1
ATOM 1659 N N . ASN A 1 202 ? -36.097 5.408 20.508 1.00 93.25 202 ASN A N 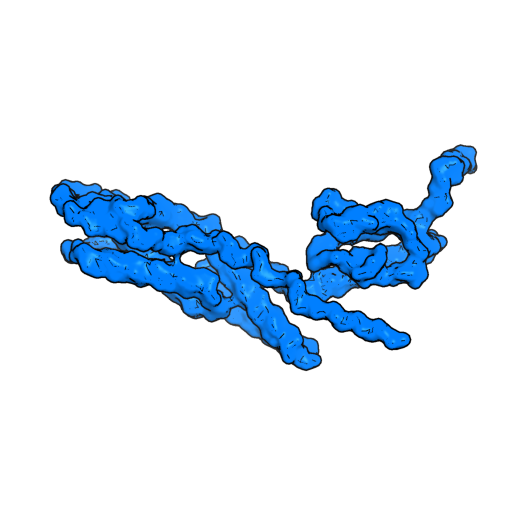1
ATOM 1660 C CA . ASN A 1 202 ? -37.332 5.493 19.732 1.00 93.25 202 ASN A CA 1
ATOM 1661 C C . ASN A 1 202 ? -38.325 4.346 20.015 1.00 93.25 202 ASN A C 1
ATOM 1663 O O . ASN A 1 202 ? -39.331 4.239 19.327 1.00 93.25 202 ASN A O 1
ATOM 1667 N N . GLY A 1 203 ? -38.073 3.492 21.016 1.00 91.62 203 GLY A N 1
ATOM 1668 C CA . GLY A 1 203 ? -39.030 2.475 21.472 1.00 91.62 203 GLY A CA 1
ATOM 1669 C C . GLY A 1 203 ? -38.975 1.134 20.733 1.00 91.62 203 GLY A C 1
ATOM 1670 O O . GLY A 1 203 ? -39.772 0.246 21.026 1.00 91.62 203 GLY A O 1
ATOM 1671 N N . PHE A 1 204 ? -38.021 0.939 19.822 1.00 91.81 204 PHE A N 1
ATOM 1672 C CA . PHE A 1 204 ? -37.886 -0.317 19.087 1.00 91.81 204 PHE A CA 1
ATOM 1673 C C . PHE A 1 204 ? -37.182 -1.401 19.909 1.00 91.81 204 PHE A C 1
ATOM 1675 O O . PHE A 1 204 ? -36.188 -1.158 20.599 1.00 91.81 204 PHE A O 1
ATOM 1682 N N . SER A 1 205 ? -37.675 -2.635 19.788 1.00 91.12 205 SER A N 1
ATOM 1683 C CA . SER A 1 205 ? -37.126 -3.816 20.467 1.00 91.12 205 SER A CA 1
ATOM 1684 C C . SER A 1 205 ? -36.274 -4.708 19.558 1.00 91.12 205 SER A C 1
ATOM 1686 O O . SER A 1 205 ? -35.492 -5.517 20.064 1.00 91.12 205 SER A O 1
ATOM 1688 N N . HIS A 1 206 ? -36.382 -4.539 18.237 1.00 93.75 206 HIS A N 1
ATOM 1689 C CA . HIS A 1 206 ? -35.700 -5.333 17.216 1.00 93.75 206 HIS A CA 1
ATOM 1690 C C . HIS A 1 206 ? -35.013 -4.435 16.183 1.00 93.75 206 HIS A C 1
ATOM 1692 O O . HIS A 1 206 ? -35.392 -3.279 15.986 1.00 93.75 206 HIS A O 1
ATOM 1698 N N . TYR A 1 207 ? -33.991 -4.981 15.530 1.00 96.00 207 TYR A N 1
ATOM 1699 C CA . TYR A 1 207 ? -33.310 -4.348 14.406 1.00 96.00 207 TYR A CA 1
ATOM 1700 C C . TYR A 1 207 ? -33.148 -5.332 13.253 1.00 96.00 207 TYR A C 1
ATOM 1702 O O . TYR A 1 207 ? -33.073 -6.543 13.468 1.00 96.00 207 TYR A O 1
ATOM 1710 N N . GLU A 1 208 ? -33.045 -4.792 12.048 1.00 96.25 208 GLU A N 1
ATOM 1711 C CA . GLU A 1 208 ? -32.716 -5.517 10.827 1.00 96.25 208 GLU A CA 1
ATOM 1712 C C . GLU A 1 208 ? -31.268 -5.217 10.425 1.00 96.25 208 GLU A C 1
ATOM 1714 O O . GLU A 1 208 ? -30.808 -4.072 10.508 1.00 96.25 208 GLU A O 1
ATOM 1719 N N . TYR A 1 209 ? -30.524 -6.246 10.020 1.00 97.06 209 TYR A N 1
ATOM 1720 C CA . TYR A 1 209 ? -29.179 -6.085 9.472 1.00 97.06 209 TYR A CA 1
ATOM 1721 C C . TYR A 1 209 ? -29.255 -5.703 7.990 1.00 97.06 209 TYR A C 1
ATOM 1723 O O . TYR A 1 209 ? -29.798 -6.456 7.187 1.00 97.06 209 TYR A O 1
ATOM 1731 N N . ILE A 1 210 ? -28.633 -4.583 7.618 1.00 96.69 210 ILE A N 1
ATOM 1732 C CA . ILE A 1 210 ?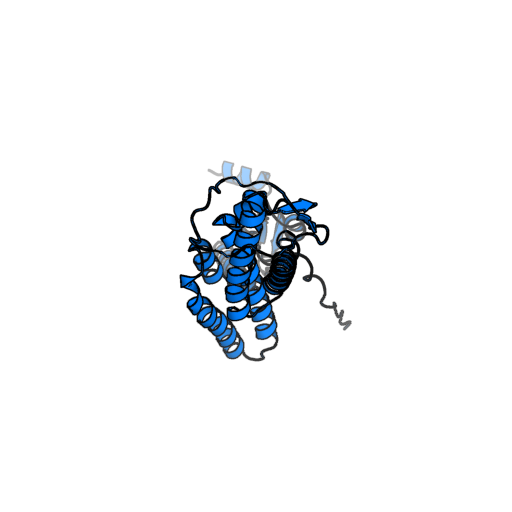 -28.634 -4.062 6.247 1.00 96.69 210 ILE A CA 1
ATOM 1733 C C . ILE A 1 210 ? -27.230 -4.193 5.654 1.00 96.69 210 ILE A C 1
ATOM 1735 O O . ILE A 1 210 ? -26.297 -3.466 6.033 1.00 96.69 210 ILE A O 1
ATOM 1739 N N . ALA A 1 211 ? -27.054 -5.128 4.721 1.00 95.81 211 ALA A N 1
ATOM 1740 C CA . ALA A 1 211 ? -25.799 -5.296 4.010 1.00 95.81 211 ALA A CA 1
ATOM 1741 C C . ALA A 1 211 ? -25.631 -4.212 2.935 1.00 95.81 211 ALA A C 1
ATOM 1743 O O . ALA A 1 211 ? -26.567 -3.821 2.244 1.00 95.81 211 ALA A O 1
ATOM 1744 N N . CYS A 1 212 ? -24.405 -3.717 2.754 1.00 91.06 212 CYS A N 1
ATOM 1745 C CA . CYS A 1 212 ? -24.124 -2.801 1.649 1.00 91.06 212 CYS A CA 1
ATOM 1746 C C . CYS A 1 212 ? -24.150 -3.532 0.292 1.00 91.06 212 CYS A C 1
ATOM 1748 O O . CYS A 1 212 ? -23.930 -4.743 0.217 1.00 91.06 212 CYS A O 1
ATOM 1750 N N . SER A 1 213 ? -24.354 -2.788 -0.799 1.00 87.75 213 SER A N 1
ATOM 1751 C CA . SER A 1 213 ? -24.468 -3.337 -2.164 1.00 87.75 213 SER A CA 1
ATOM 1752 C C . SER A 1 213 ? -23.283 -4.223 -2.577 1.00 87.75 213 SER A C 1
ATOM 1754 O O . SER A 1 213 ? -23.475 -5.282 -3.167 1.00 87.75 213 SER A O 1
ATOM 1756 N N . ASN A 1 214 ? -22.063 -3.838 -2.192 1.00 86.75 214 ASN A N 1
ATOM 1757 C CA . ASN A 1 214 ? -20.824 -4.589 -2.438 1.00 86.75 214 ASN A CA 1
ATOM 1758 C C . ASN A 1 214 ? -20.362 -5.383 -1.200 1.00 86.75 214 ASN A C 1
ATOM 1760 O O . ASN A 1 214 ? -19.170 -5.435 -0.884 1.00 86.75 214 ASN A O 1
ATOM 1764 N N . SER A 1 215 ? -21.306 -5.945 -0.444 1.00 87.81 215 SER A N 1
ATOM 1765 C CA . SER A 1 215 ? -21.022 -6.687 0.784 1.00 87.81 215 SER A CA 1
ATOM 1766 C C . SER A 1 215 ? -20.278 -8.003 0.531 1.00 87.81 215 SER A C 1
ATOM 1768 O O . SER A 1 215 ? -20.437 -8.673 -0.489 1.00 87.81 215 SER A O 1
ATOM 1770 N N . CYS A 1 216 ? -19.439 -8.400 1.495 1.00 85.81 216 CYS A N 1
ATOM 1771 C CA . CYS A 1 216 ? -18.768 -9.698 1.452 1.00 85.81 216 CYS A CA 1
ATOM 1772 C C . CYS A 1 216 ? -19.768 -10.844 1.719 1.00 85.81 216 CYS A C 1
ATOM 1774 O O . CYS A 1 216 ? -20.829 -10.603 2.305 1.00 85.81 216 CYS A O 1
ATOM 1776 N N . PRO A 1 217 ? -19.429 -12.110 1.398 1.00 91.19 217 PRO A N 1
ATOM 1777 C CA . PRO A 1 217 ? -20.344 -13.239 1.599 1.00 91.19 217 PRO A CA 1
ATOM 1778 C C . PRO A 1 217 ? -20.879 -13.384 3.034 1.00 91.19 217 PRO A C 1
ATOM 1780 O O . PRO A 1 217 ? -22.025 -13.779 3.221 1.00 91.19 217 PRO A O 1
ATOM 1783 N N . LYS A 1 218 ? -20.081 -13.023 4.052 1.00 86.44 218 LYS A N 1
ATOM 1784 C CA . LYS A 1 218 ? -20.502 -13.069 5.465 1.00 86.44 218 LYS A CA 1
ATOM 1785 C C . LYS A 1 218 ? -21.589 -12.041 5.781 1.00 86.44 218 LYS A C 1
ATOM 1787 O O . LYS A 1 218 ? -22.566 -12.380 6.435 1.00 86.44 218 LYS A O 1
ATOM 1792 N N . CYS A 1 219 ? -21.410 -10.805 5.315 1.00 91.31 219 CYS A N 1
ATOM 1793 C CA . CYS A 1 219 ? -22.389 -9.729 5.467 1.00 91.31 219 CYS A CA 1
ATOM 1794 C C . CYS A 1 219 ? -23.675 -10.047 4.704 1.00 91.31 219 CYS A C 1
ATOM 1796 O O . CYS A 1 219 ? -24.757 -9.927 5.262 1.00 91.31 219 CYS A O 1
ATOM 1798 N N . LYS A 1 220 ? -23.556 -10.530 3.461 1.00 95.25 220 LYS A N 1
ATOM 1799 C CA . LYS A 1 220 ? -24.708 -10.904 2.634 1.00 95.25 220 LYS A CA 1
ATOM 1800 C C . LYS A 1 220 ? -25.543 -12.023 3.262 1.00 95.25 220 LYS A C 1
ATOM 1802 O O . LYS A 1 220 ? -26.757 -12.027 3.140 1.00 95.25 220 LYS A O 1
ATOM 1807 N N . ALA A 1 221 ? -24.908 -12.946 3.985 1.00 92.88 221 ALA A N 1
ATOM 1808 C CA . ALA A 1 221 ? -25.609 -13.995 4.725 1.00 92.88 221 ALA A CA 1
ATOM 1809 C C . ALA A 1 221 ? -26.407 -13.481 5.941 1.00 92.88 221 ALA A C 1
ATOM 1811 O O . ALA A 1 221 ? -27.154 -14.259 6.540 1.00 92.88 221 ALA A O 1
ATOM 1812 N N . LEU A 1 222 ? -26.218 -12.225 6.349 1.00 93.25 222 LEU A N 1
ATOM 1813 C CA . LEU A 1 222 ? -26.969 -11.573 7.421 1.00 93.25 222 LEU A CA 1
ATOM 1814 C C . LEU A 1 222 ? -27.988 -10.555 6.906 1.00 93.25 222 LEU A C 1
ATOM 1816 O O . LEU A 1 222 ? -28.813 -10.119 7.696 1.00 93.25 222 LEU A O 1
ATOM 1820 N N . ASP A 1 223 ? -27.943 -10.207 5.622 1.00 96.50 223 ASP A N 1
ATOM 1821 C CA . ASP A 1 223 ? -28.826 -9.211 5.020 1.00 96.50 223 ASP A CA 1
ATOM 1822 C C . ASP A 1 223 ? -30.305 -9.561 5.232 1.00 96.50 223 ASP A C 1
ATOM 1824 O O . ASP A 1 223 ? -30.708 -10.713 5.047 1.00 96.50 223 ASP A O 1
ATOM 1828 N N . GLY A 1 224 ? -31.084 -8.584 5.691 1.00 94.44 224 GLY A N 1
ATOM 1829 C CA . GLY A 1 224 ? -32.506 -8.725 6.002 1.00 94.44 224 GLY A CA 1
ATOM 1830 C C . GLY A 1 224 ? -32.833 -9.524 7.268 1.00 94.44 224 GLY A C 1
ATOM 1831 O O . GLY A 1 224 ? -34.001 -9.709 7.610 1.00 94.44 224 GLY A O 1
ATOM 1832 N N . LYS A 1 225 ? -31.833 -10.043 7.997 1.00 94.31 225 LYS A N 1
ATOM 1833 C CA . LYS A 1 225 ? -32.099 -10.786 9.237 1.00 94.31 225 LYS A CA 1
ATOM 1834 C C . LYS A 1 225 ? -32.457 -9.843 10.374 1.00 94.31 225 LYS A C 1
ATOM 1836 O O . LYS A 1 225 ? -31.752 -8.868 10.639 1.00 94.31 225 LYS A O 1
ATOM 1841 N N . ILE A 1 226 ? -33.506 -10.220 11.096 1.00 95.44 226 ILE A N 1
ATOM 1842 C CA . ILE A 1 226 ? -34.023 -9.492 12.250 1.00 95.44 226 ILE A CA 1
ATOM 1843 C C . ILE A 1 226 ? -33.470 -10.107 13.537 1.00 95.44 226 ILE A C 1
ATOM 1845 O O . ILE A 1 226 ? -33.476 -11.327 13.716 1.00 95.44 226 ILE A O 1
ATOM 1849 N N . PHE A 1 227 ? -33.013 -9.257 14.454 1.00 91.12 227 PHE A N 1
ATOM 1850 C CA . PHE A 1 227 ? -32.475 -9.661 15.750 1.00 91.12 227 PHE A CA 1
ATOM 1851 C C . PHE A 1 227 ? -33.043 -8.798 16.885 1.00 91.12 227 PHE A C 1
ATOM 1853 O O . PHE A 1 227 ? -33.321 -7.612 16.686 1.00 91.12 227 PHE A O 1
ATOM 1860 N N . PRO A 1 228 ? -33.152 -9.338 18.113 1.00 92.44 228 PRO A N 1
ATOM 1861 C CA . PRO A 1 228 ? -33.471 -8.529 19.282 1.00 92.44 228 PRO A CA 1
ATOM 1862 C C . PRO A 1 228 ? -32.376 -7.493 19.544 1.00 92.44 228 PRO A C 1
ATOM 1864 O O . PRO A 1 228 ? -31.185 -7.819 19.594 1.00 92.44 228 PRO A O 1
ATOM 1867 N N . LEU A 1 229 ? -32.767 -6.247 19.811 1.00 94.25 229 LEU A N 1
ATOM 1868 C CA . LEU A 1 229 ? -31.839 -5.153 20.108 1.00 94.25 229 LEU A CA 1
ATOM 1869 C C . LEU A 1 229 ? -31.028 -5.415 21.390 1.00 94.25 229 LEU A C 1
ATOM 1871 O O . LEU A 1 229 ? -29.870 -5.004 21.511 1.00 94.25 229 LEU A O 1
ATOM 1875 N N . SER A 1 230 ? -31.605 -6.165 22.335 1.00 90.88 230 SER A N 1
ATOM 1876 C CA . SER A 1 230 ? -30.931 -6.632 23.554 1.00 90.88 230 SER A CA 1
ATOM 1877 C C . SER A 1 230 ? -29.749 -7.566 23.271 1.00 90.88 230 SER A C 1
ATOM 1879 O O . SER A 1 230 ? -28.812 -7.616 24.066 1.00 90.88 230 SER A O 1
ATOM 1881 N N . GLN A 1 231 ? -29.749 -8.253 22.126 1.00 88.69 231 GLN A N 1
ATOM 1882 C CA . GLN A 1 231 ? -28.714 -9.203 21.714 1.00 88.69 231 GLN A CA 1
ATOM 1883 C C . GLN A 1 231 ? -27.718 -8.618 20.708 1.00 88.69 231 GLN A C 1
ATOM 1885 O O . GLN A 1 231 ? -26.870 -9.351 20.201 1.00 88.69 231 GLN A O 1
ATOM 1890 N N . LEU A 1 232 ? -27.802 -7.323 20.395 1.00 94.56 232 LEU A N 1
ATOM 1891 C CA . LEU A 1 232 ? -26.896 -6.673 19.453 1.00 94.56 232 LEU A CA 1
ATOM 1892 C C . LEU A 1 232 ? -25.448 -6.727 19.960 1.00 94.56 232 LEU A C 1
ATOM 1894 O O . LEU A 1 232 ? -25.128 -6.173 21.019 1.00 94.56 232 LEU A O 1
ATOM 1898 N N . ARG A 1 233 ? -24.585 -7.388 19.181 1.00 85.44 233 ARG A N 1
ATOM 1899 C CA . ARG A 1 233 ? -23.149 -7.568 19.413 1.00 85.44 233 ARG A CA 1
ATOM 1900 C C . ARG A 1 233 ? -22.387 -7.294 18.105 1.00 85.44 233 ARG A C 1
ATOM 1902 O O . ARG A 1 233 ? -22.427 -8.132 17.193 1.00 85.44 233 ARG A O 1
ATOM 1909 N N . PRO A 1 234 ? -21.685 -6.148 18.005 1.00 91.56 234 PRO A N 1
ATOM 1910 C CA . PRO A 1 234 ? -20.822 -5.854 16.864 1.00 91.56 234 PRO A CA 1
ATOM 1911 C C . PRO A 1 234 ? -19.820 -6.986 16.606 1.00 91.56 234 PRO A C 1
ATOM 1913 O O . PRO A 1 234 ? -19.263 -7.563 17.542 1.00 91.56 234 PRO A O 1
ATOM 1916 N N . GLY A 1 235 ? -19.637 -7.351 15.339 1.00 83.94 235 GLY A N 1
ATOM 1917 C CA . GLY A 1 235 ? -18.758 -8.442 14.910 1.00 83.94 235 GLY A CA 1
ATOM 1918 C C . GLY A 1 235 ? -19.327 -9.855 15.033 1.00 83.94 235 GLY A C 1
ATOM 1919 O O . GLY A 1 235 ? -18.658 -10.804 14.622 1.00 83.94 235 GLY A O 1
ATOM 1920 N N . LEU A 1 236 ? -20.548 -10.019 15.555 1.00 82.44 236 LEU A N 1
ATOM 1921 C CA . LEU A 1 236 ? -21.222 -11.320 15.640 1.00 82.44 236 LEU A CA 1
ATOM 1922 C C . LEU A 1 236 ? -22.555 -11.339 14.888 1.00 82.44 236 LEU A C 1
ATOM 1924 O O . LEU A 1 236 ? -22.760 -12.188 14.026 1.00 82.44 236 LEU A O 1
ATOM 1928 N N . ASN A 1 237 ? -23.457 -10.421 15.227 1.00 87.19 237 ASN A N 1
ATOM 1929 C CA . ASN A 1 237 ? -24.772 -10.281 14.590 1.00 87.19 237 ASN A CA 1
ATOM 1930 C C . ASN A 1 237 ? -25.071 -8.843 14.145 1.00 87.19 237 ASN A C 1
ATOM 1932 O O . ASN A 1 237 ? -26.110 -8.598 13.548 1.00 87.19 237 ASN A O 1
ATOM 1936 N N . ALA A 1 238 ? -24.143 -7.917 14.378 1.00 92.19 238 ALA A N 1
ATOM 1937 C CA . ALA A 1 238 ? -24.177 -6.555 13.869 1.00 92.19 238 ALA A CA 1
ATOM 1938 C C . ALA A 1 238 ? -22.807 -6.196 13.263 1.00 92.19 238 ALA A C 1
ATOM 1940 O O . ALA A 1 238 ? -21.807 -6.842 13.600 1.00 92.19 238 ALA A O 1
ATOM 1941 N N . PRO A 1 239 ? -22.716 -5.201 12.363 1.00 93.00 239 PRO A N 1
ATOM 1942 C CA . PRO A 1 239 ? -21.433 -4.754 11.821 1.00 93.00 239 PRO A CA 1
ATOM 1943 C C . PRO A 1 239 ? -20.459 -4.341 12.948 1.00 93.00 239 PRO A C 1
ATOM 1945 O O . PRO A 1 239 ? -20.916 -3.972 14.031 1.00 93.00 239 PRO A O 1
ATOM 1948 N N . PRO A 1 240 ? -19.131 -4.414 12.739 1.00 91.81 240 PRO A N 1
ATOM 1949 C CA . PRO A 1 240 ? -18.428 -4.822 11.521 1.00 91.81 240 PRO A CA 1
ATOM 1950 C C . PRO A 1 240 ? -18.205 -6.341 11.419 1.00 91.81 240 PRO A C 1
ATOM 1952 O O . PRO A 1 240 ? -17.603 -6.943 12.297 1.00 91.81 240 PRO A O 1
ATOM 1955 N N . MET A 1 241 ? -18.583 -6.967 10.298 1.00 86.44 241 MET A N 1
ATOM 1956 C CA . MET A 1 241 ? -18.315 -8.405 10.050 1.00 86.44 241 MET A CA 1
ATOM 1957 C C . MET A 1 241 ? -17.021 -8.657 9.251 1.00 86.44 241 MET A C 1
ATOM 1959 O O . MET A 1 241 ? -16.638 -9.803 8.991 1.00 86.44 241 MET A O 1
ATOM 1963 N N . CYS A 1 242 ? -16.369 -7.581 8.808 1.00 80.12 242 CYS A N 1
ATOM 1964 C CA . CYS A 1 242 ? -15.115 -7.568 8.063 1.00 80.12 242 CYS A CA 1
ATOM 1965 C C . CYS A 1 242 ? -14.358 -6.253 8.319 1.00 80.12 242 CYS A C 1
ATOM 1967 O O . CYS A 1 242 ? -14.927 -5.301 8.846 1.00 80.12 242 CYS A O 1
ATOM 1969 N N . GLU A 1 243 ? -13.085 -6.203 7.927 1.00 72.06 243 GLU A N 1
ATOM 1970 C CA . GLU A 1 243 ? -12.158 -5.101 8.245 1.00 72.06 243 GLU A CA 1
ATOM 1971 C C . GLU A 1 243 ? -12.598 -3.728 7.702 1.00 72.06 243 GLU A C 1
ATOM 1973 O O . GLU A 1 243 ? -12.323 -2.714 8.325 1.00 72.06 243 GLU A O 1
ATOM 1978 N N . HIS A 1 244 ? -13.335 -3.694 6.585 1.00 75.12 244 HIS A N 1
ATOM 1979 C CA . HIS A 1 244 ? -13.863 -2.468 5.966 1.00 75.12 244 HIS A CA 1
ATOM 1980 C C . HIS A 1 244 ? -15.389 -2.549 5.815 1.00 75.12 244 HIS A C 1
ATOM 1982 O O . HIS A 1 244 ? -15.951 -2.309 4.741 1.00 75.12 244 HIS A O 1
ATOM 1988 N N . CYS A 1 245 ? -16.068 -3.007 6.868 1.00 85.00 245 CYS A N 1
ATOM 1989 C CA . CYS A 1 245 ? -17.507 -3.228 6.831 1.00 85.00 245 CYS A CA 1
ATOM 1990 C C . CYS A 1 245 ? -18.260 -1.898 6.693 1.00 85.00 245 CYS A C 1
ATOM 1992 O O . CYS A 1 245 ? -18.169 -1.036 7.556 1.00 85.00 245 CYS A O 1
ATOM 1994 N N . ARG A 1 246 ? -19.038 -1.758 5.616 1.00 89.56 246 ARG A N 1
ATOM 1995 C CA . ARG A 1 246 ? -19.932 -0.609 5.366 1.00 89.56 246 ARG A CA 1
ATOM 1996 C C . ARG A 1 246 ? -21.411 -0.966 5.534 1.00 89.56 246 ARG A C 1
ATOM 1998 O O . ARG A 1 246 ? -22.274 -0.338 4.936 1.00 89.56 246 ARG A O 1
ATOM 2005 N N . CYS A 1 247 ? -21.686 -2.050 6.252 1.00 94.12 247 CYS A N 1
ATOM 2006 C CA . CYS A 1 247 ? -23.049 -2.489 6.548 1.00 94.12 247 CYS A CA 1
ATOM 2007 C C . CYS A 1 247 ? -23.599 -1.691 7.735 1.00 94.12 247 CYS A C 1
ATOM 2009 O O . CYS A 1 247 ? -22.831 -1.098 8.492 1.00 94.12 247 CYS A O 1
ATOM 2011 N N . SER A 1 248 ? -24.915 -1.693 7.907 1.00 95.31 248 SER A N 1
ATOM 2012 C CA . SER A 1 248 ? -25.600 -0.913 8.943 1.00 95.31 248 SER A CA 1
ATOM 2013 C C . SER A 1 248 ? -26.720 -1.721 9.594 1.00 95.31 248 SER A C 1
ATOM 2015 O O . SER A 1 248 ? -26.934 -2.885 9.249 1.00 95.31 248 SER A O 1
ATOM 2017 N N . ILE A 1 249 ? -27.403 -1.116 10.562 1.00 96.88 249 ILE A N 1
ATOM 2018 C CA . ILE A 1 249 ? -28.633 -1.654 11.140 1.00 96.88 249 ILE A CA 1
ATOM 2019 C C . ILE A 1 249 ? -29.770 -0.644 10.979 1.00 96.88 249 ILE A C 1
ATOM 2021 O O . ILE A 1 249 ? -29.534 0.565 11.007 1.00 96.88 249 ILE A O 1
ATOM 2025 N N . SER A 1 250 ? -30.995 -1.144 10.854 1.00 96.00 250 SER A N 1
ATOM 2026 C CA . SER A 1 250 ? -32.216 -0.333 10.851 1.00 96.00 250 SER A CA 1
ATOM 2027 C C . SER A 1 250 ? -33.156 -0.770 11.971 1.00 96.00 250 SER A C 1
ATOM 2029 O O . SER A 1 250 ? -33.118 -1.923 12.402 1.00 96.00 250 SER A O 1
ATOM 2031 N N . ALA A 1 251 ? -34.000 0.143 12.450 1.00 94.75 251 ALA A N 1
ATOM 2032 C CA . ALA A 1 251 ? -35.111 -0.223 13.319 1.00 94.75 251 ALA A CA 1
ATOM 2033 C C . ALA A 1 251 ? -36.045 -1.181 12.570 1.00 94.75 251 ALA A C 1
ATOM 2035 O O . ALA A 1 251 ? -36.386 -0.924 11.418 1.00 94.75 251 ALA A O 1
ATOM 2036 N N . HIS A 1 252 ? -36.457 -2.263 13.229 1.00 91.50 252 HIS A N 1
ATOM 2037 C CA . HIS A 1 252 ? -37.475 -3.151 12.687 1.00 91.50 252 HIS A CA 1
ATOM 2038 C C . HIS A 1 252 ? -38.815 -2.840 13.358 1.00 91.50 252 HIS A C 1
ATOM 2040 O O . HIS A 1 252 ? -38.998 -3.090 14.554 1.00 91.50 252 HIS A O 1
ATOM 2046 N N . THR A 1 253 ? -39.735 -2.271 12.585 1.00 77.56 253 THR A N 1
ATOM 2047 C CA . THR A 1 253 ? -41.168 -2.249 12.876 1.00 77.56 253 THR A CA 1
ATOM 2048 C C . THR A 1 253 ? -41.655 -3.673 12.630 1.00 77.56 253 THR A C 1
ATOM 2050 O O . THR A 1 253 ? -41.574 -4.149 11.504 1.00 77.56 253 THR A O 1
ATOM 2053 N N . GLY A 1 254 ? -42.079 -4.402 13.665 1.00 63.34 254 GLY A N 1
ATOM 2054 C CA . GLY A 1 254 ? -42.564 -5.791 13.555 1.00 63.34 254 GLY A CA 1
ATOM 2055 C C . GLY A 1 254 ? -43.887 -5.936 12.797 1.00 63.34 254 GLY A C 1
ATOM 2056 O O . GLY A 1 254 ? -44.697 -6.784 13.149 1.00 63.34 254 GLY A O 1
ATOM 2057 N N . GLU A 1 255 ? -44.119 -5.066 11.826 1.00 60.44 255 GLU A N 1
ATOM 2058 C CA . GLU A 1 255 ? -45.356 -4.889 11.099 1.00 60.44 255 GLU A CA 1
ATOM 2059 C C . GLU A 1 255 ? -45.320 -5.799 9.880 1.00 60.44 255 GLU A C 1
ATOM 2061 O O . GLU A 1 255 ? -44.438 -5.709 9.021 1.00 60.44 255 GLU A O 1
ATOM 2066 N N . SER A 1 256 ? -46.284 -6.713 9.826 1.00 61.22 256 SER A N 1
ATOM 2067 C CA . SER A 1 256 ? -46.658 -7.327 8.561 1.00 61.22 256 SER A CA 1
ATOM 2068 C C . SER A 1 256 ? -47.113 -6.230 7.590 1.00 61.22 256 SER A C 1
ATOM 2070 O O . SER A 1 256 ? -47.521 -5.147 8.011 1.00 61.22 256 SER A O 1
ATOM 2072 N N . GLU A 1 257 ? -47.083 -6.502 6.284 1.00 61.22 257 GLU A N 1
ATOM 2073 C CA . GLU A 1 257 ? -47.649 -5.587 5.278 1.00 61.22 257 GLU A CA 1
ATOM 2074 C C . GLU A 1 257 ? -49.080 -5.152 5.665 1.00 61.22 257 GLU A C 1
ATOM 2076 O O . GLU A 1 257 ? -49.474 -4.012 5.454 1.00 61.22 257 GLU A O 1
ATOM 2081 N N . GLU A 1 258 ? -49.834 -6.043 6.312 1.00 61.69 258 GLU A N 1
ATOM 2082 C CA . GLU A 1 258 ? -51.183 -5.797 6.818 1.00 61.69 258 GLU A CA 1
ATOM 2083 C C . GLU A 1 258 ? -51.219 -4.776 7.969 1.00 61.69 258 GLU A C 1
ATOM 2085 O O . GLU A 1 258 ? -52.067 -3.886 7.965 1.00 61.69 258 GLU A O 1
ATOM 2090 N N . ASP A 1 259 ? -50.271 -4.825 8.908 1.00 60.25 259 ASP A N 1
ATOM 2091 C CA . ASP A 1 259 ? -50.166 -3.851 10.005 1.00 60.25 259 ASP A CA 1
ATOM 2092 C C . ASP A 1 259 ? -49.795 -2.452 9.491 1.00 60.25 259 ASP A C 1
ATOM 2094 O O . ASP A 1 259 ? -50.377 -1.454 9.922 1.00 60.25 259 ASP A O 1
ATOM 2098 N N . TYR A 1 260 ? -48.891 -2.383 8.509 1.00 62.59 260 TYR A N 1
ATOM 2099 C CA . TYR A 1 260 ? -48.496 -1.127 7.869 1.00 62.59 260 TYR A CA 1
ATOM 2100 C C . TYR A 1 260 ? -49.659 -0.493 7.092 1.00 62.59 260 TYR A C 1
ATOM 2102 O O . TYR A 1 260 ? -49.920 0.707 7.208 1.00 62.59 260 TYR A O 1
ATOM 2110 N N . GLN A 1 261 ? -50.411 -1.303 6.338 1.00 68.94 261 GLN A N 1
ATOM 2111 C CA . GLN A 1 261 ? -51.612 -0.843 5.636 1.00 68.94 261 GLN A CA 1
ATOM 2112 C C . GLN A 1 261 ? -52.711 -0.411 6.618 1.00 68.94 261 GLN A C 1
ATOM 2114 O O . GLN A 1 261 ? -53.369 0.601 6.392 1.00 68.94 261 GLN A O 1
ATOM 2119 N N . ASN A 1 262 ? -52.886 -1.111 7.741 1.00 70.75 262 ASN A N 1
ATOM 2120 C CA . ASN A 1 262 ? -53.838 -0.720 8.783 1.00 70.75 262 ASN A CA 1
ATOM 2121 C C . ASN A 1 262 ? -53.464 0.613 9.449 1.00 70.75 262 ASN A C 1
ATOM 2123 O O . ASN A 1 262 ? -54.349 1.424 9.718 1.00 70.75 262 ASN A O 1
ATOM 2127 N N . TRP A 1 263 ? -52.173 0.876 9.670 1.00 68.50 263 TRP A N 1
ATOM 2128 C CA . TRP A 1 263 ? -51.694 2.171 10.157 1.00 68.50 263 TRP A CA 1
ATOM 2129 C C . TRP A 1 263 ? -51.913 3.292 9.131 1.00 68.50 263 TRP A C 1
ATOM 2131 O O . TRP A 1 263 ? -52.446 4.344 9.487 1.00 68.50 263 TRP A O 1
ATOM 2141 N N . LEU A 1 264 ? -51.590 3.064 7.852 1.00 70.62 264 LEU A N 1
ATOM 2142 C CA . LEU A 1 264 ? -51.852 4.033 6.779 1.00 70.62 264 LEU A CA 1
ATOM 2143 C C . LEU A 1 264 ? -53.342 4.372 6.643 1.00 70.62 264 LEU A C 1
ATOM 2145 O O . LEU A 1 264 ? -53.681 5.530 6.426 1.00 70.62 264 LEU A O 1
ATOM 2149 N N . ASN A 1 265 ? -54.221 3.384 6.821 1.00 75.69 265 ASN A N 1
ATOM 2150 C CA . ASN A 1 265 ? -55.676 3.546 6.744 1.00 75.69 265 ASN A CA 1
ATOM 2151 C C . ASN A 1 265 ? -56.311 4.115 8.031 1.00 75.69 265 ASN A C 1
ATOM 2153 O O . ASN A 1 265 ? -57.532 4.255 8.094 1.00 75.69 265 ASN A O 1
ATOM 2157 N N . SER A 1 266 ? -55.512 4.397 9.068 1.00 69.75 266 SER A N 1
ATOM 2158 C CA . SER A 1 266 ? -55.977 4.974 10.341 1.00 69.75 266 SER A CA 1
ATOM 2159 C C . SER A 1 266 ? -55.915 6.509 10.396 1.00 69.75 266 SER A C 1
ATOM 2161 O O . SER A 1 266 ? -56.347 7.098 11.392 1.00 69.75 266 SER A O 1
ATOM 2163 N N . PHE A 1 267 ? -55.409 7.142 9.331 1.00 54.03 267 PHE A N 1
ATOM 2164 C CA . PHE A 1 267 ? -55.452 8.587 9.075 1.00 54.03 267 PHE A CA 1
ATOM 2165 C C . PHE A 1 267 ? -56.535 8.935 8.050 1.00 54.03 267 PHE A C 1
ATOM 2167 O O . PHE A 1 267 ? -57.048 10.075 8.130 1.00 54.03 267 PHE A O 1
#

Organism: NCBI:txid2594882

Secondary structure (DSSP, 8-state):
-----------SSSSSSS-TTSSPPTT-EEEE-------S--S-S--PPPPHHHHHHHHHHHHHHHHHHHH---HHHHHHHHHHHHHHHHHHHHHHHTTSEEEESS-HHHHHHHHTSHHHHHHHHHHHHHHHHHHHHHHHTT-SSHHHHHHHHHHHHHHHGGGGGGS-HHHHHHHHT---HHHHHHHHHHHHHHHHHHHHHTT--EEEEE--TT--HHHHTTTT-EEEGGG--BTTTBS-SSTT---EEEE-----HHHHHHHHTT-

InterPro domains:
  IPR006528 Phage head morphogenesis domain [PF04233] (196-249)
  IPR006528 Phage head morphogenesis domain [TIGR01641] (195-252)